Protein AF-A0A3N7FWA7-F1 (afdb_monomer)

Nearest PDB structures (foldseek):
  8pju-assembly1_A  TM=6.392E-01  e=3.078E-03  synthetic construct
  6ck1-assembly1_D  TM=4.026E-01  e=3.588E-02  Paracoccus denitrificans PD1222
  6rte-assembly2_B  TM=3.911E-01  e=7.078E-02  Pseudomonas aeruginosa
  7phv-assembly1_A  TM=5.249E-01  e=8.693E-01  Plasmodium falciparum 3D7
  7kbj-assembly1_G  TM=2.961E-01  e=3.563E+00  Mus musculus

Sequence (192 aa):
MLSTELPHAAADADEYGCIRRSIYLDGMIYKLSFVVNYLIRFDLNAPSDVAIELPHKNAADRHGFIGMSRGSLYYSYHDESGLMISIWLLEDRCKRDPFWKLTHRISVDSLTSKYPDVRNSGFHFHTYAIHPASDIIFLGNPTMVISYDLKSNKSEEVFTLSSGLKISSGQHFVHLYSPCYAVLSNFDNNCG

Structure (mmCIF, N/CA/C/O backbone):
data_AF-A0A3N7FWA7-F1
#
_entry.id   AF-A0A3N7FWA7-F1
#
loop_
_atom_site.group_PDB
_atom_site.id
_atom_site.type_symbol
_atom_site.label_atom_id
_atom_site.label_alt_id
_atom_site.label_comp_id
_atom_site.label_asym_id
_atom_site.label_entity_id
_atom_site.label_seq_id
_atom_site.pdbx_PDB_ins_code
_atom_site.Cartn_x
_atom_site.Cartn_y
_atom_site.Cartn_z
_atom_site.occupancy
_atom_site.B_iso_or_equiv
_atom_site.auth_seq_id
_atom_site.auth_comp_id
_atom_site.auth_asym_id
_atom_site.auth_atom_id
_atom_site.pdbx_PDB_model_num
ATOM 1 N N . MET A 1 1 ? 5.952 54.125 14.322 1.00 38.00 1 MET A N 1
ATOM 2 C CA . MET A 1 1 ? 4.897 53.287 13.719 1.00 38.00 1 MET A CA 1
ATOM 3 C C . MET A 1 1 ? 5.567 52.416 12.675 1.00 38.00 1 MET A C 1
ATOM 5 O O . MET A 1 1 ? 5.894 52.921 11.612 1.00 38.00 1 MET A O 1
ATOM 9 N N . LEU A 1 2 ? 5.900 51.173 13.031 1.00 30.12 2 LEU A N 1
ATOM 10 C CA . LEU A 1 2 ? 6.451 50.204 12.086 1.00 30.12 2 LEU A CA 1
ATOM 11 C C . LEU A 1 2 ? 5.288 49.485 11.400 1.00 30.12 2 LEU A C 1
ATOM 13 O O . LEU A 1 2 ? 4.438 48.914 12.078 1.00 30.12 2 LEU A O 1
ATOM 17 N N . SER A 1 3 ? 5.273 49.546 10.070 1.00 32.66 3 SER A N 1
ATOM 18 C CA . SER A 1 3 ? 4.506 48.649 9.213 1.00 32.66 3 SER A CA 1
ATOM 19 C C . SER A 1 3 ? 5.259 47.322 9.145 1.00 32.66 3 SER A C 1
ATOM 21 O O . SER A 1 3 ? 6.413 47.294 8.721 1.00 32.66 3 SER A O 1
ATOM 23 N N . THR A 1 4 ? 4.637 46.242 9.601 1.00 33.28 4 THR A N 1
ATOM 24 C CA . THR A 1 4 ? 5.084 44.871 9.334 1.00 33.28 4 THR A CA 1
ATOM 25 C C . THR A 1 4 ? 4.051 44.238 8.423 1.00 33.28 4 THR A C 1
ATOM 27 O O . THR A 1 4 ? 3.025 43.742 8.887 1.00 33.28 4 THR A O 1
ATOM 30 N N . GLU A 1 5 ? 4.315 44.303 7.121 1.00 32.22 5 GLU A N 1
ATOM 31 C CA . GLU A 1 5 ? 3.635 43.470 6.139 1.00 32.22 5 GLU A CA 1
ATOM 32 C C . GLU A 1 5 ? 4.035 42.012 6.392 1.00 32.22 5 GLU A C 1
ATOM 34 O O . GLU A 1 5 ? 5.218 41.671 6.470 1.00 32.22 5 GLU A O 1
ATOM 39 N N . LEU A 1 6 ? 3.028 41.162 6.596 1.00 30.84 6 LEU A N 1
ATOM 40 C CA . LEU A 1 6 ? 3.186 39.714 6.657 1.00 30.84 6 LEU A CA 1
ATOM 41 C C . LEU A 1 6 ? 3.692 39.211 5.297 1.00 30.84 6 LEU A C 1
ATOM 43 O O . LEU A 1 6 ? 3.130 39.602 4.272 1.00 30.84 6 LEU A O 1
ATOM 47 N N . PRO A 1 7 ? 4.703 38.328 5.247 1.00 31.78 7 PRO A N 1
ATOM 48 C CA . PRO A 1 7 ? 5.126 37.751 3.985 1.00 31.78 7 PRO A CA 1
ATOM 49 C C . PRO A 1 7 ? 3.999 36.887 3.411 1.00 31.78 7 PRO A C 1
ATOM 51 O O . PRO A 1 7 ? 3.478 35.987 4.071 1.00 31.78 7 PRO A O 1
ATOM 54 N N . HIS A 1 8 ? 3.637 37.187 2.164 1.00 34.62 8 HIS A N 1
ATOM 55 C CA . HIS A 1 8 ? 2.801 36.366 1.298 1.00 34.62 8 HIS A CA 1
ATOM 56 C C . HIS A 1 8 ? 3.340 34.929 1.247 1.00 34.62 8 HIS A C 1
ATOM 58 O O . HIS A 1 8 ? 4.275 34.632 0.511 1.00 34.62 8 HIS A O 1
ATOM 64 N N . ALA A 1 9 ? 2.733 34.032 2.017 1.00 35.41 9 ALA A N 1
ATOM 65 C CA . ALA A 1 9 ? 2.946 32.593 1.932 1.00 35.41 9 ALA A CA 1
ATOM 66 C C . ALA A 1 9 ? 1.579 31.911 1.815 1.00 35.41 9 ALA A C 1
ATOM 68 O O . ALA A 1 9 ? 1.066 31.337 2.769 1.00 35.41 9 ALA A O 1
ATOM 69 N N . ALA A 1 10 ? 0.943 32.057 0.654 1.00 34.81 10 ALA A N 1
ATOM 70 C CA . ALA A 1 10 ? -0.287 31.343 0.317 1.00 34.81 10 ALA A CA 1
ATOM 71 C C . ALA A 1 10 ? -0.484 31.301 -1.204 1.00 34.81 10 ALA A C 1
ATOM 73 O O . ALA A 1 10 ? -1.488 31.771 -1.727 1.00 34.81 10 ALA A O 1
ATOM 74 N N . ALA A 1 11 ? 0.506 30.786 -1.923 1.00 31.06 11 ALA A N 1
ATOM 75 C CA . ALA A 1 11 ? 0.360 30.409 -3.322 1.00 31.06 11 ALA A CA 1
ATOM 76 C C . ALA A 1 11 ? 1.464 29.403 -3.642 1.00 31.06 11 ALA A C 1
ATOM 78 O O . ALA A 1 11 ? 2.490 29.821 -4.139 1.00 31.06 11 ALA A O 1
ATOM 79 N N . ASP A 1 12 ? 1.293 28.147 -3.210 1.00 29.28 12 ASP A N 1
ATOM 80 C CA . ASP A 1 12 ? 2.030 26.962 -3.712 1.00 29.28 12 ASP A CA 1
ATOM 81 C C . ASP A 1 12 ? 1.477 25.645 -3.114 1.00 29.28 12 ASP A C 1
ATOM 83 O O . ASP A 1 12 ? 2.195 24.672 -2.902 1.00 29.28 12 ASP A O 1
ATOM 87 N N . ALA A 1 13 ? 0.179 25.586 -2.793 1.00 35.16 13 ALA A N 1
ATOM 88 C CA . ALA A 1 13 ? -0.408 24.405 -2.147 1.00 35.16 13 ALA A CA 1
ATOM 89 C C . ALA A 1 13 ? -1.273 23.531 -3.071 1.00 35.16 13 ALA A C 1
ATOM 91 O O . ALA A 1 13 ? -1.894 22.599 -2.568 1.00 35.16 13 ALA A O 1
ATOM 92 N N . ASP A 1 14 ? -1.323 23.789 -4.386 1.00 39.00 14 ASP A N 1
ATOM 93 C CA . ASP A 1 14 ? -2.301 23.103 -5.252 1.00 39.00 14 ASP A CA 1
ATOM 94 C C . ASP A 1 14 ? -1.835 22.781 -6.690 1.00 39.00 14 ASP A C 1
ATOM 96 O O . ASP A 1 14 ? -2.650 22.698 -7.603 1.00 39.00 14 ASP A O 1
ATOM 100 N N . GLU A 1 15 ? -0.533 22.550 -6.925 1.00 32.44 15 GLU A N 1
ATOM 101 C CA . GLU A 1 15 ? -0.034 22.149 -8.264 1.00 32.44 15 GLU A CA 1
ATOM 102 C C . GLU A 1 15 ? 0.138 20.625 -8.454 1.00 32.44 15 GLU A C 1
ATOM 104 O O . GLU A 1 15 ? 0.408 20.141 -9.551 1.00 32.44 15 GLU A O 1
ATOM 109 N N . TYR A 1 16 ? -0.106 19.819 -7.418 1.00 41.38 16 TYR A N 1
ATOM 110 C CA . TYR A 1 16 ? -0.069 18.358 -7.523 1.00 41.38 16 TYR A CA 1
ATOM 111 C C . TYR A 1 16 ? -1.378 17.772 -7.012 1.00 41.38 16 TYR A C 1
ATOM 113 O O . TYR A 1 16 ? -1.472 17.327 -5.868 1.00 41.38 16 TYR A O 1
ATOM 121 N N . GLY A 1 17 ? -2.388 17.763 -7.886 1.00 36.84 17 GLY A N 1
ATOM 122 C CA . GLY A 1 17 ? -3.707 17.167 -7.669 1.00 36.84 17 GLY A CA 1
ATOM 123 C C . GLY A 1 17 ? -3.663 15.649 -7.498 1.00 36.84 17 GLY A C 1
ATOM 124 O O . GLY A 1 17 ? -4.275 14.921 -8.264 1.00 36.84 17 GLY A O 1
ATOM 125 N N . CYS A 1 18 ? -2.923 15.145 -6.514 1.00 44.53 18 CYS A N 1
ATOM 126 C CA . CYS A 1 18 ? -2.946 13.750 -6.125 1.00 44.53 18 CYS A CA 1
ATOM 127 C C . CYS A 1 18 ? -4.282 13.518 -5.419 1.00 44.53 18 CYS A C 1
ATOM 129 O O . CYS A 1 18 ? -4.474 13.985 -4.294 1.00 44.53 18 CYS A O 1
ATOM 131 N N . ILE A 1 19 ? -5.218 12.816 -6.064 1.00 47.44 19 ILE A N 1
ATOM 132 C CA . ILE A 1 19 ? -6.399 12.284 -5.378 1.00 47.44 19 ILE A CA 1
ATOM 133 C C . ILE A 1 19 ? -5.868 11.330 -4.304 1.00 47.44 19 ILE A C 1
ATOM 135 O O . ILE A 1 19 ? -5.540 10.169 -4.564 1.00 47.44 19 ILE A O 1
ATOM 139 N N . ARG A 1 20 ? -5.689 11.853 -3.087 1.00 57.94 20 ARG A N 1
ATOM 140 C CA . ARG A 1 20 ? -5.121 11.100 -1.972 1.00 57.94 20 ARG A CA 1
ATOM 141 C C . ARG A 1 20 ? -6.118 10.025 -1.590 1.00 57.94 20 ARG A C 1
ATOM 143 O O . ARG A 1 20 ? -7.228 10.317 -1.151 1.00 57.94 20 ARG A O 1
ATOM 150 N N . ARG A 1 21 ? -5.702 8.781 -1.810 1.00 69.00 21 ARG A N 1
ATOM 151 C CA . ARG A 1 21 ? -6.518 7.584 -1.627 1.00 69.00 21 ARG A CA 1
ATOM 152 C C . ARG A 1 21 ? -7.093 7.559 -0.212 1.00 69.00 21 ARG A C 1
ATOM 154 O O . ARG A 1 21 ? -6.355 7.653 0.766 1.00 69.00 21 ARG A O 1
ATOM 161 N N . SER A 1 22 ? -8.412 7.425 -0.134 1.00 84.44 22 SER A N 1
ATOM 162 C CA . SER A 1 22 ? -9.133 7.041 1.073 1.00 84.44 22 SER A CA 1
ATOM 163 C C . SER A 1 22 ? -9.667 5.630 0.881 1.00 84.44 22 SER A C 1
ATOM 165 O O . SER A 1 22 ? -10.058 5.261 -0.226 1.00 84.44 22 SER A O 1
ATOM 167 N N . ILE A 1 23 ? -9.662 4.838 1.945 1.00 86.44 23 ILE A N 1
ATOM 168 C CA . ILE A 1 23 ? -10.146 3.459 1.924 1.00 86.44 23 ILE A CA 1
ATOM 169 C C . ILE A 1 23 ? -11.346 3.358 2.854 1.00 86.44 23 ILE A C 1
ATOM 171 O O . ILE A 1 23 ? -11.254 3.748 4.014 1.00 86.44 23 ILE A O 1
ATOM 175 N N . TYR A 1 24 ? -12.452 2.820 2.348 1.00 88.06 24 TYR A N 1
ATOM 176 C CA . TYR A 1 24 ? -13.570 2.385 3.177 1.00 88.06 24 TYR A CA 1
ATOM 177 C C . TYR A 1 24 ? -13.370 0.919 3.571 1.00 88.06 24 TYR A C 1
ATOM 179 O O . TYR A 1 24 ? -13.114 0.087 2.700 1.00 88.06 24 TYR A O 1
ATOM 187 N N . LEU A 1 25 ? -13.486 0.606 4.860 1.00 87.25 25 LEU A N 1
ATOM 188 C CA . LEU A 1 25 ? -13.382 -0.754 5.390 1.00 87.25 25 LEU A CA 1
ATOM 189 C C . LEU A 1 25 ? -14.225 -0.876 6.666 1.00 87.25 25 LEU A C 1
ATOM 191 O O . LEU A 1 25 ? -14.017 -0.127 7.614 1.00 87.25 25 LEU A O 1
ATOM 195 N N . ASP A 1 26 ? -15.173 -1.814 6.683 1.00 86.75 26 ASP A N 1
ATOM 196 C CA . ASP A 1 26 ? -15.981 -2.185 7.856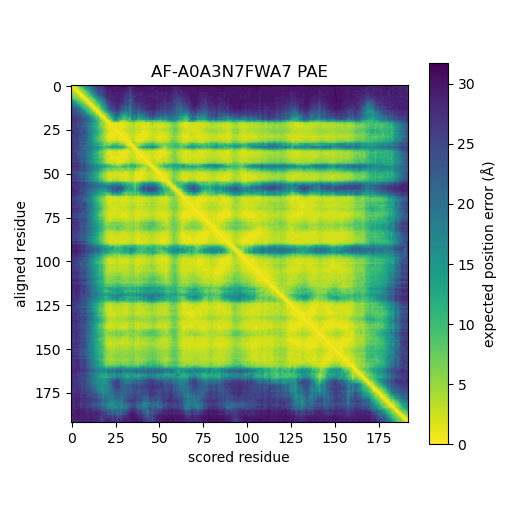 1.00 86.75 26 ASP A CA 1
ATOM 197 C C . ASP A 1 26 ? -16.619 -1.009 8.621 1.00 86.75 26 ASP A C 1
ATOM 199 O O . ASP A 1 26 ? -16.591 -0.952 9.857 1.00 86.75 26 ASP A O 1
ATOM 203 N N . GLY A 1 27 ? -17.204 -0.064 7.874 1.00 87.50 27 GLY A N 1
ATOM 204 C CA . GLY A 1 27 ? -17.858 1.126 8.426 1.00 87.50 27 GLY A CA 1
ATOM 205 C C . GLY A 1 27 ? -16.904 2.267 8.782 1.00 87.50 27 GLY A C 1
ATOM 206 O O . GLY A 1 27 ? -17.333 3.243 9.387 1.00 87.50 27 GLY A O 1
ATOM 207 N N . MET A 1 28 ? -15.628 2.155 8.408 1.00 90.19 28 MET A N 1
ATOM 208 C CA . MET A 1 28 ? -14.591 3.143 8.690 1.00 90.19 28 MET A CA 1
ATOM 209 C C . MET A 1 28 ? -14.040 3.741 7.398 1.00 90.19 28 MET A C 1
ATOM 211 O O . MET A 1 28 ? -13.867 3.029 6.407 1.00 90.19 28 MET A O 1
ATOM 215 N N . ILE A 1 29 ? -13.689 5.027 7.422 1.00 91.50 29 ILE A N 1
ATOM 216 C CA . ILE A 1 29 ? -12.891 5.669 6.370 1.00 91.50 29 ILE A CA 1
ATOM 217 C C . ILE A 1 29 ? -11.476 5.893 6.889 1.00 91.50 29 ILE A C 1
ATOM 219 O O . ILE A 1 29 ? -11.274 6.534 7.915 1.00 91.50 29 ILE A O 1
ATOM 223 N N . TYR A 1 30 ? -10.490 5.416 6.140 1.00 90.25 30 TYR A N 1
ATOM 224 C CA . TYR A 1 30 ? -9.074 5.608 6.414 1.00 90.25 30 TYR A CA 1
ATOM 225 C C . TYR A 1 30 ? -8.473 6.585 5.411 1.00 90.25 30 TYR A C 1
ATOM 227 O O . TYR A 1 30 ? -8.641 6.425 4.198 1.00 90.25 30 TYR A O 1
ATOM 235 N N . LYS A 1 31 ? -7.747 7.588 5.902 1.00 88.44 31 LYS A N 1
ATOM 236 C CA . LYS A 1 31 ? -7.100 8.607 5.073 1.00 88.44 31 LYS A CA 1
ATOM 237 C C . LYS A 1 31 ? -5.732 8.970 5.632 1.00 88.44 31 LYS A C 1
ATOM 239 O O . LYS A 1 31 ? -5.593 9.243 6.820 1.00 88.44 31 LYS A O 1
ATOM 244 N N . LEU A 1 32 ? -4.721 9.003 4.768 1.00 86.19 32 LEU A N 1
ATOM 245 C CA . LEU A 1 32 ? -3.405 9.524 5.138 1.00 86.19 32 LEU A CA 1
ATOM 246 C C . LEU A 1 32 ? -3.490 11.034 5.375 1.00 86.19 32 LEU A C 1
ATOM 248 O O . LEU A 1 32 ? -4.040 11.765 4.545 1.00 86.19 32 LEU A O 1
ATOM 252 N N . SER A 1 33 ? -2.939 11.500 6.494 1.00 80.19 33 SER A N 1
ATOM 253 C CA . SER A 1 33 ? -2.858 12.930 6.779 1.00 80.19 33 SER A CA 1
ATOM 254 C C . SER A 1 33 ? -1.860 13.639 5.854 1.00 80.19 33 SER A C 1
ATOM 256 O O . SER A 1 33 ? -0.904 13.042 5.359 1.00 80.19 33 SER A O 1
ATOM 258 N N . PHE A 1 34 ? -2.120 14.921 5.572 1.00 65.12 34 PHE A N 1
ATOM 259 C CA . PHE A 1 34 ? -1.316 15.732 4.652 1.00 65.12 34 PHE A CA 1
ATOM 260 C C . PHE A 1 34 ? -0.024 16.249 5.283 1.00 65.12 34 PHE A C 1
ATOM 262 O O . PHE A 1 34 ? 1.008 16.270 4.623 1.00 65.12 34 PHE A O 1
ATOM 269 N N . VAL A 1 35 ? -0.107 16.649 6.552 1.00 64.06 35 VAL A N 1
ATOM 270 C CA . VAL A 1 35 ? 0.942 17.400 7.261 1.00 64.06 35 VAL A CA 1
ATOM 271 C C . VAL A 1 35 ? 1.636 16.543 8.318 1.00 64.06 35 VAL A C 1
ATOM 273 O O . VAL A 1 35 ? 2.769 16.815 8.700 1.00 64.06 35 VAL A O 1
ATOM 276 N N . VAL A 1 36 ? 0.960 15.505 8.816 1.00 65.25 36 VAL A N 1
ATOM 277 C CA . VAL A 1 36 ? 1.436 14.713 9.954 1.00 65.25 36 VAL A CA 1
ATOM 278 C C . VAL A 1 36 ? 1.547 13.232 9.584 1.00 65.25 36 VAL A C 1
ATOM 280 O O . VAL A 1 36 ? 0.773 12.735 8.770 1.00 65.25 36 VAL A O 1
ATOM 283 N N . ASN A 1 37 ? 2.500 12.516 10.191 1.00 81.81 37 ASN A N 1
ATOM 284 C CA . ASN A 1 37 ? 2.763 11.086 9.953 1.00 81.81 37 ASN A CA 1
ATOM 285 C C . ASN A 1 37 ? 1.701 10.184 10.611 1.00 81.81 37 ASN A C 1
ATOM 287 O O . ASN A 1 37 ? 2.019 9.329 11.435 1.00 81.81 37 ASN A O 1
ATOM 291 N N . TYR A 1 38 ? 0.432 10.396 10.260 1.00 87.69 38 TYR A N 1
ATOM 292 C CA . TYR A 1 38 ? -0.710 9.662 10.797 1.00 87.69 38 TYR A CA 1
ATOM 293 C C . TYR A 1 38 ? -1.631 9.156 9.692 1.00 87.69 38 TYR A C 1
ATOM 295 O O . TYR A 1 38 ? -1.864 9.814 8.672 1.00 87.69 38 TYR A O 1
ATOM 303 N N . LEU A 1 39 ? -2.218 7.997 9.957 1.00 90.31 39 LEU A N 1
ATOM 304 C CA . LEU A 1 39 ? -3.425 7.523 9.312 1.00 90.31 39 LEU A CA 1
ATOM 305 C C . LEU A 1 39 ? -4.619 7.955 10.164 1.00 90.31 39 LEU A C 1
ATOM 307 O O . LEU A 1 39 ? -4.720 7.573 11.327 1.00 90.31 39 LEU A O 1
ATOM 311 N N . ILE A 1 40 ? -5.522 8.740 9.589 1.00 90.31 40 ILE A N 1
ATOM 312 C CA . ILE A 1 40 ? -6.756 9.148 10.256 1.00 90.31 40 ILE A CA 1
ATOM 313 C C . ILE A 1 40 ? -7.839 8.127 9.924 1.00 90.31 40 ILE A C 1
ATOM 315 O O . ILE A 1 40 ? -8.090 7.849 8.747 1.00 90.31 40 ILE A O 1
ATOM 319 N N . ARG A 1 41 ? -8.457 7.563 10.960 1.00 91.50 41 ARG A N 1
ATOM 320 C CA . ARG A 1 41 ? -9.603 6.657 10.870 1.00 91.50 41 ARG A CA 1
ATOM 321 C C . ARG A 1 41 ? -10.848 7.394 11.349 1.00 91.50 41 ARG A C 1
ATOM 323 O O . ARG A 1 41 ? -10.880 7.816 12.499 1.00 91.50 41 ARG A O 1
ATOM 330 N N . PHE A 1 42 ? -11.859 7.494 10.498 1.00 90.56 42 PHE A N 1
ATOM 331 C CA . PHE A 1 42 ? -13.181 8.020 10.833 1.00 90.56 42 PHE A CA 1
ATOM 332 C C . PHE A 1 42 ? -14.156 6.861 10.989 1.00 90.56 42 PHE A C 1
ATOM 334 O O . PHE A 1 42 ? -14.322 6.086 10.043 1.00 90.56 42 PHE A O 1
ATOM 341 N N . ASP A 1 43 ? -14.792 6.746 12.152 1.00 89.12 43 ASP A N 1
ATOM 342 C CA . ASP A 1 43 ? -15.872 5.789 12.371 1.00 89.12 43 ASP A CA 1
ATOM 343 C C . ASP A 1 43 ? -17.211 6.396 11.944 1.00 89.12 43 ASP A C 1
ATOM 345 O O . ASP A 1 43 ? -17.628 7.444 12.432 1.00 89.12 43 ASP A O 1
ATOM 349 N N . LEU A 1 44 ? -17.856 5.763 10.960 1.00 88.00 44 LEU A N 1
ATOM 350 C CA . LEU A 1 44 ? -19.140 6.225 10.433 1.00 88.00 44 LEU A CA 1
ATOM 351 C C . LEU A 1 44 ? -20.328 5.713 11.256 1.00 88.00 44 LEU A C 1
ATOM 353 O O . LEU A 1 44 ? -21.431 6.228 11.104 1.00 88.00 44 LEU A O 1
ATOM 357 N N . ASN A 1 45 ? -20.124 4.705 12.108 1.00 87.00 45 ASN A N 1
ATOM 358 C CA . ASN A 1 45 ? -21.162 4.144 12.976 1.00 87.00 45 ASN A CA 1
ATOM 359 C C . ASN A 1 45 ? -21.172 4.795 14.363 1.00 87.00 45 ASN A C 1
ATOM 361 O O . ASN A 1 45 ? -22.200 4.801 15.036 1.00 87.00 45 ASN A O 1
ATOM 365 N N . ALA A 1 46 ? -20.033 5.328 14.800 1.00 81.94 46 ALA A N 1
ATOM 366 C CA . ALA A 1 46 ? -19.906 6.119 16.014 1.00 81.94 46 ALA A CA 1
ATOM 367 C C .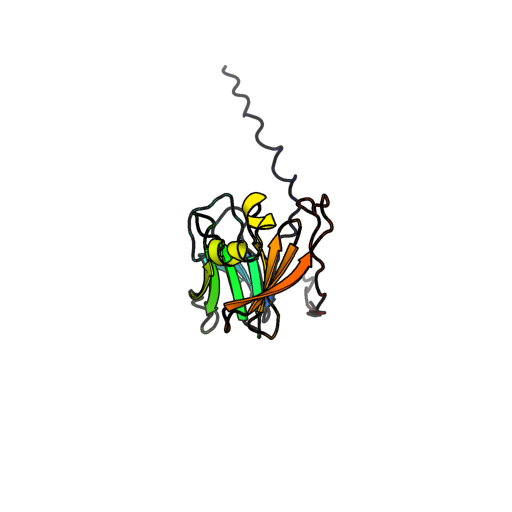 ALA A 1 46 ? -19.055 7.350 15.688 1.00 81.94 46 ALA A C 1
ATOM 369 O O . ALA A 1 46 ? -17.918 7.157 15.276 1.00 81.94 46 ALA A O 1
ATOM 370 N N . PRO A 1 47 ? -19.550 8.589 15.868 1.00 75.06 47 PRO A N 1
ATOM 371 C CA . PRO A 1 47 ? -18.846 9.807 15.464 1.00 75.06 47 PRO A CA 1
ATOM 372 C C . PRO A 1 47 ? -17.588 10.023 16.318 1.00 75.06 47 PRO A C 1
ATOM 374 O O . PRO A 1 47 ? -17.583 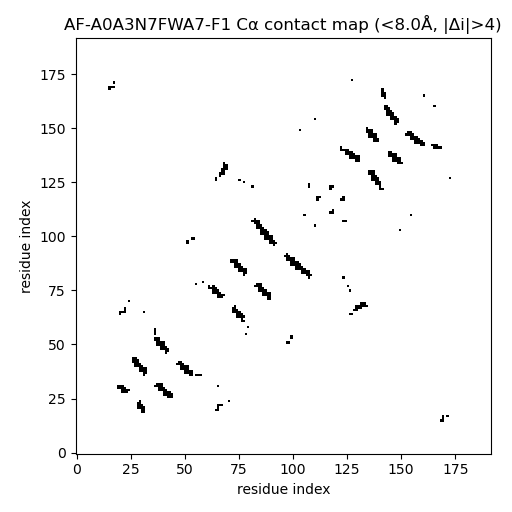10.764 17.297 1.00 75.06 47 PRO A O 1
ATOM 377 N N . SER A 1 48 ? -16.524 9.318 15.954 1.00 81.56 48 SER A N 1
ATOM 378 C CA . SER A 1 48 ? -15.220 9.328 16.594 1.00 81.56 48 SER A CA 1
ATOM 379 C C . SER A 1 48 ? -14.146 9.187 15.528 1.00 81.56 48 SER A C 1
ATOM 381 O O . SER A 1 48 ? -14.299 8.457 14.541 1.00 81.56 48 SER A O 1
ATOM 383 N N . ASP A 1 49 ? -13.052 9.900 15.727 1.00 85.31 49 ASP A N 1
ATOM 384 C CA . ASP A 1 49 ? -11.859 9.807 14.914 1.00 85.31 49 ASP A CA 1
ATOM 385 C C . ASP A 1 49 ? -10.684 9.309 15.754 1.00 85.31 49 ASP A C 1
ATOM 387 O O . ASP A 1 49 ? -10.576 9.558 16.955 1.00 85.31 49 ASP A O 1
ATOM 391 N N . VAL A 1 50 ? -9.804 8.544 15.115 1.00 89.12 50 VAL A N 1
ATOM 392 C CA . VAL A 1 50 ? -8.570 8.063 15.732 1.00 89.12 50 VAL A CA 1
ATOM 393 C C . VAL A 1 50 ? -7.413 8.375 14.802 1.00 89.12 50 VAL A C 1
ATOM 395 O O . VAL A 1 50 ? -7.415 7.987 13.631 1.00 89.12 50 VAL A O 1
ATOM 398 N N . ALA A 1 51 ? -6.406 9.057 15.340 1.00 90.00 51 ALA A N 1
ATOM 399 C CA . ALA A 1 51 ? -5.128 9.252 14.680 1.00 90.00 51 ALA A CA 1
ATOM 400 C C . ALA A 1 51 ? -4.200 8.080 15.026 1.00 90.00 51 ALA A C 1
ATOM 402 O O . ALA A 1 51 ? -3.833 7.880 16.181 1.00 90.00 51 ALA A O 1
ATOM 403 N N . ILE A 1 52 ? -3.820 7.303 14.016 1.00 91.12 52 ILE A N 1
ATOM 404 C CA . ILE A 1 52 ? -2.928 6.150 14.148 1.00 91.12 52 ILE A CA 1
ATOM 405 C C . ILE A 1 52 ? -1.551 6.572 13.643 1.00 91.12 52 ILE A C 1
ATOM 407 O O . ILE A 1 52 ? -1.416 6.933 12.472 1.00 91.12 52 ILE A O 1
ATOM 411 N N . GLU A 1 53 ? -0.533 6.548 14.505 1.00 90.50 53 GLU A N 1
ATOM 412 C CA . GLU A 1 53 ? 0.841 6.871 14.098 1.00 90.50 53 GLU A CA 1
ATOM 413 C C . GLU A 1 53 ? 1.295 5.935 12.974 1.00 90.50 53 GLU A C 1
ATOM 415 O O . GLU A 1 53 ? 1.121 4.719 13.059 1.00 90.50 53 GLU A O 1
ATOM 420 N N . LEU A 1 54 ? 1.879 6.487 11.910 1.00 89.50 54 LEU A N 1
ATOM 421 C CA . LEU A 1 54 ? 2.500 5.683 10.862 1.00 89.50 54 LEU A CA 1
ATOM 422 C C . LEU A 1 54 ? 3.847 5.123 11.350 1.00 89.50 54 LEU A C 1
ATOM 424 O O . LEU A 1 54 ? 4.516 5.754 12.170 1.00 89.50 54 LEU A O 1
ATOM 428 N N . PRO A 1 55 ? 4.302 3.978 10.807 1.00 87.75 55 PRO A N 1
ATOM 429 C CA . PRO A 1 55 ? 5.554 3.338 11.226 1.00 87.75 55 PRO A CA 1
ATOM 430 C C . PRO A 1 55 ? 6.807 4.199 11.043 1.00 87.75 55 PRO A C 1
ATOM 432 O O . PRO A 1 55 ? 7.845 3.899 11.625 1.00 87.75 55 PRO A O 1
ATOM 435 N N . HIS A 1 56 ? 6.726 5.234 10.204 1.00 76.69 56 HIS A N 1
ATOM 436 C CA . HIS A 1 56 ? 7.850 6.085 9.841 1.00 76.69 56 HIS A CA 1
ATOM 437 C C . HIS A 1 56 ? 7.548 7.529 10.212 1.00 76.69 56 HIS A C 1
ATOM 439 O O . HIS A 1 56 ? 6.531 8.093 9.807 1.00 76.69 56 HIS A O 1
ATOM 445 N N . LYS A 1 57 ? 8.463 8.120 10.975 1.00 63.34 57 LYS A N 1
ATOM 446 C CA . LYS A 1 57 ? 8.479 9.535 11.328 1.00 63.34 57 LYS A CA 1
ATOM 447 C C . LYS A 1 57 ? 9.647 10.114 10.532 1.00 63.34 57 LYS A C 1
ATOM 449 O O . LYS A 1 57 ? 10.747 9.633 10.760 1.00 63.34 57 LYS A O 1
ATOM 454 N N . ASN A 1 58 ? 9.407 11.049 9.599 1.00 53.69 58 ASN A N 1
ATOM 455 C CA . ASN A 1 58 ? 10.342 12.134 9.195 1.00 53.69 58 ASN A CA 1
ATOM 456 C C . ASN A 1 58 ? 10.560 12.449 7.701 1.00 53.69 58 ASN A C 1
ATOM 458 O O . ASN A 1 58 ? 11.192 13.471 7.452 1.00 53.69 58 ASN A O 1
ATOM 462 N N . ALA A 1 59 ? 10.038 11.738 6.693 1.00 53.62 59 ALA A N 1
ATOM 463 C CA . ALA A 1 59 ? 10.214 12.237 5.313 1.00 53.62 59 ALA A CA 1
ATOM 464 C C . ALA A 1 59 ? 9.025 13.104 4.878 1.00 53.62 59 ALA A C 1
ATOM 466 O O . ALA A 1 59 ? 7.995 12.592 4.440 1.00 53.62 59 ALA A O 1
ATOM 467 N N . ALA A 1 60 ? 9.193 14.424 4.999 1.00 49.97 60 ALA A N 1
ATOM 468 C CA . ALA A 1 60 ? 8.231 15.437 4.559 1.00 49.97 60 ALA A CA 1
ATOM 469 C C . ALA A 1 60 ? 7.867 15.324 3.062 1.00 49.97 60 ALA A C 1
ATOM 471 O O . ALA A 1 60 ? 6.776 15.726 2.666 1.00 49.97 60 ALA A O 1
ATOM 472 N N . ASP A 1 61 ? 8.730 14.692 2.257 1.00 52.62 61 ASP A N 1
ATOM 473 C CA . ASP A 1 61 ? 8.655 14.768 0.792 1.00 52.62 61 ASP A CA 1
ATOM 474 C C . ASP A 1 61 ? 8.155 13.486 0.113 1.00 52.62 61 ASP A C 1
ATOM 476 O O . ASP A 1 61 ? 8.034 13.430 -1.112 1.00 52.62 61 ASP A O 1
ATOM 480 N N . ARG A 1 62 ? 7.870 12.421 0.874 1.00 62.34 62 ARG A N 1
ATOM 481 C CA . ARG A 1 62 ? 7.372 11.159 0.306 1.00 62.34 62 ARG A CA 1
ATOM 482 C C . ARG A 1 62 ? 6.067 10.777 0.967 1.00 62.34 62 ARG A C 1
ATOM 484 O O . ARG A 1 62 ? 6.022 10.474 2.152 1.00 62.34 62 ARG A O 1
ATOM 491 N N . HIS A 1 63 ? 4.993 10.759 0.190 1.00 70.56 63 HIS A N 1
ATOM 492 C CA . HIS A 1 63 ? 3.717 10.238 0.660 1.00 70.56 63 HIS A CA 1
ATOM 493 C C . HIS A 1 63 ? 3.701 8.721 0.487 1.00 70.56 63 HIS A C 1
ATOM 495 O O . HIS A 1 63 ? 3.982 8.201 -0.593 1.00 70.56 63 HIS A O 1
ATOM 501 N N . GLY A 1 64 ? 3.387 8.003 1.565 1.00 82.31 64 GLY A N 1
ATOM 502 C CA . GLY A 1 64 ? 3.118 6.576 1.477 1.00 82.31 64 GLY A CA 1
ATOM 503 C C . GLY A 1 64 ? 1.823 6.287 0.724 1.00 82.31 64 GLY A C 1
ATOM 504 O O . GLY A 1 64 ? 1.056 7.179 0.360 1.00 82.31 64 GLY A O 1
ATOM 505 N N . PHE A 1 65 ? 1.568 5.008 0.503 1.00 87.56 65 PHE A N 1
ATOM 506 C CA . PHE A 1 65 ? 0.374 4.519 -0.167 1.00 87.56 65 PHE A CA 1
ATOM 507 C C . PHE A 1 65 ? -0.417 3.629 0.788 1.00 87.56 65 PHE A C 1
ATOM 509 O O . PHE A 1 65 ? 0.168 2.823 1.510 1.00 87.56 65 PHE A O 1
ATOM 516 N N . ILE A 1 66 ? -1.745 3.770 0.776 1.00 89.38 66 ILE A N 1
ATOM 517 C CA . ILE A 1 66 ? -2.657 2.847 1.454 1.00 89.38 66 ILE A CA 1
ATOM 518 C C . ILE A 1 66 ? -3.480 2.060 0.441 1.00 89.38 66 ILE A C 1
ATOM 520 O O . ILE A 1 66 ? -3.928 2.596 -0.574 1.00 89.38 66 ILE A O 1
ATOM 524 N N . GLY A 1 67 ? -3.704 0.788 0.750 1.00 89.12 67 GLY A N 1
ATOM 525 C CA . GLY A 1 67 ? -4.535 -0.110 -0.041 1.00 89.12 67 GLY A CA 1
ATOM 526 C C . GLY A 1 67 ? -5.098 -1.239 0.809 1.00 89.12 67 GLY A C 1
ATOM 527 O O . GLY A 1 67 ? -4.768 -1.371 1.986 1.00 89.12 67 GLY A O 1
ATOM 528 N N . MET A 1 68 ? -5.960 -2.054 0.210 1.00 89.38 68 MET A N 1
ATOM 529 C CA . MET A 1 68 ? -6.624 -3.157 0.895 1.00 89.38 68 MET A CA 1
ATOM 530 C C . MET A 1 68 ? -6.348 -4.475 0.177 1.00 89.38 68 MET A C 1
ATOM 532 O O . MET A 1 68 ? -6.381 -4.533 -1.051 1.00 89.38 68 MET A O 1
ATOM 536 N N . SER A 1 69 ? -6.127 -5.535 0.949 1.00 90.06 69 SER A N 1
ATOM 537 C CA . SER A 1 69 ? -6.132 -6.909 0.450 1.00 90.06 69 SER A CA 1
ATOM 538 C C . SER A 1 69 ? -6.809 -7.817 1.464 1.00 90.06 69 SER A C 1
ATOM 540 O O . SER A 1 69 ? -6.531 -7.715 2.656 1.00 90.06 69 SER A O 1
ATOM 542 N N . ARG A 1 70 ? -7.712 -8.688 1.004 1.00 90.69 70 ARG A N 1
ATOM 543 C CA . ARG A 1 70 ? -8.432 -9.680 1.822 1.00 90.69 70 ARG A CA 1
ATOM 544 C C . ARG A 1 70 ? -9.046 -9.080 3.099 1.00 90.69 70 ARG A C 1
ATOM 546 O O . ARG A 1 70 ? -8.902 -9.637 4.183 1.00 90.69 70 ARG A O 1
ATOM 553 N N . GLY A 1 71 ? -9.683 -7.914 2.971 1.00 88.75 71 GLY A N 1
ATOM 554 C CA . GLY A 1 71 ? -10.319 -7.204 4.092 1.00 88.75 71 GLY A CA 1
ATOM 555 C C . GLY A 1 71 ? -9.347 -6.577 5.096 1.00 88.75 71 GLY A C 1
ATOM 556 O O . GLY A 1 71 ? -9.766 -6.121 6.149 1.00 88.75 71 GLY A O 1
ATOM 557 N N . SER A 1 72 ? -8.049 -6.549 4.796 1.00 91.69 72 SER A N 1
ATOM 558 C CA . SER A 1 72 ? -7.025 -5.960 5.656 1.00 91.69 72 SER A CA 1
ATOM 559 C C . SER A 1 72 ? -6.430 -4.706 5.026 1.00 91.69 72 SER A C 1
ATOM 561 O O . SER A 1 72 ? -6.227 -4.650 3.809 1.00 91.69 72 SER A O 1
ATOM 563 N N . LEU A 1 73 ? -6.138 -3.703 5.856 1.00 93.25 73 LEU A N 1
ATOM 564 C CA . LEU A 1 73 ? -5.533 -2.448 5.421 1.00 93.25 73 LEU A CA 1
ATOM 565 C C . LEU A 1 73 ? -4.005 -2.548 5.433 1.00 93.25 73 LEU A C 1
ATOM 567 O O . LEU A 1 73 ? -3.397 -2.960 6.421 1.00 93.25 73 LEU A O 1
ATOM 571 N N . TYR A 1 74 ? -3.391 -2.109 4.341 1.00 93.50 74 TYR A N 1
ATOM 572 C CA . TYR A 1 74 ? -1.950 -2.088 4.158 1.00 93.50 74 TYR A CA 1
ATOM 573 C C . TYR A 1 74 ? -1.446 -0.673 3.907 1.00 93.50 74 TYR A C 1
ATOM 575 O O . TYR A 1 74 ? -2.104 0.133 3.247 1.00 93.50 74 TYR A O 1
ATOM 583 N N . TYR A 1 75 ? -0.237 -0.416 4.390 1.00 92.62 75 TYR A N 1
ATOM 584 C CA . TYR A 1 75 ? 0.523 0.799 4.156 1.00 92.62 75 TYR A CA 1
ATOM 585 C C . TYR A 1 75 ? 1.870 0.450 3.527 1.00 92.62 75 TYR A C 1
ATOM 587 O O . TYR A 1 75 ? 2.607 -0.383 4.052 1.00 92.62 75 TYR A O 1
ATOM 595 N N . SER A 1 76 ? 2.210 1.088 2.413 1.00 90.50 76 SER A N 1
ATOM 596 C CA . SER A 1 76 ? 3.514 0.946 1.768 1.00 90.50 76 SER A CA 1
ATOM 597 C C . SER A 1 76 ? 4.250 2.275 1.739 1.00 90.50 76 SER A C 1
ATOM 599 O O . SER A 1 76 ? 3.663 3.307 1.411 1.00 90.50 76 SER A O 1
ATOM 601 N N . TYR A 1 77 ? 5.546 2.242 2.020 1.00 88.25 77 TYR A N 1
ATOM 602 C CA . TYR A 1 77 ? 6.362 3.442 2.119 1.00 88.25 77 TYR A CA 1
ATOM 603 C C . TYR A 1 77 ? 7.802 3.179 1.698 1.00 88.25 77 TYR A C 1
ATOM 605 O O . TYR A 1 77 ? 8.344 2.112 1.992 1.00 88.25 77 TYR A O 1
ATOM 613 N N . HIS A 1 78 ? 8.416 4.162 1.044 1.00 85.50 78 HIS A N 1
ATOM 614 C CA . HIS A 1 78 ? 9.853 4.166 0.785 1.00 85.50 78 HIS A CA 1
ATOM 615 C C . HIS A 1 78 ? 10.587 4.660 2.017 1.00 85.50 78 HIS A C 1
ATOM 617 O O . HIS A 1 78 ? 10.242 5.726 2.504 1.00 85.50 78 HIS A O 1
ATOM 623 N N . ASP A 1 79 ? 11.611 3.950 2.480 1.00 83.31 79 ASP A N 1
ATOM 624 C CA . ASP A 1 79 ? 12.473 4.499 3.528 1.00 83.31 79 ASP A CA 1
ATOM 625 C C . ASP A 1 79 ? 13.159 5.811 3.099 1.00 83.31 79 ASP A C 1
ATOM 627 O O . ASP A 1 79 ? 13.090 6.226 1.939 1.00 83.31 79 ASP A O 1
ATOM 631 N N . GLU A 1 80 ? 13.824 6.475 4.047 1.00 79.44 80 GLU A N 1
ATOM 632 C CA . GLU A 1 80 ? 14.487 7.768 3.817 1.00 7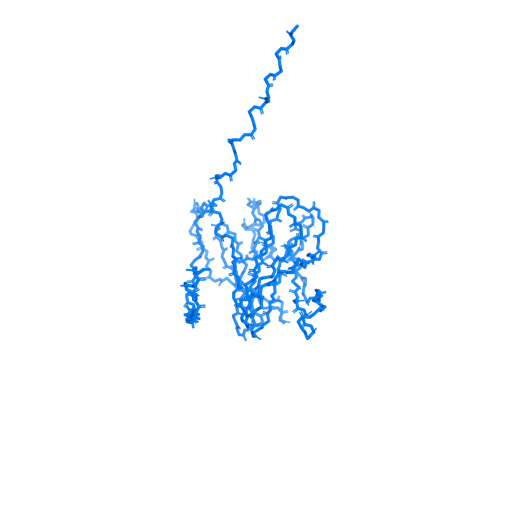9.44 80 GLU A CA 1
ATOM 633 C C . GLU A 1 80 ? 15.500 7.714 2.664 1.00 79.44 80 GLU A C 1
ATOM 635 O O . GLU A 1 80 ? 15.623 8.667 1.897 1.00 79.44 80 GLU A O 1
ATOM 640 N N . SER A 1 81 ? 16.180 6.574 2.492 1.00 81.25 81 SER A N 1
ATOM 641 C CA . SER A 1 81 ? 17.121 6.357 1.388 1.00 81.25 81 SER A CA 1
ATOM 642 C C . SER A 1 81 ? 16.427 6.203 0.032 1.00 81.25 81 SER A C 1
ATOM 644 O O . SER A 1 81 ? 17.030 6.402 -1.020 1.00 81.25 81 SER A O 1
ATOM 646 N N . GLY A 1 82 ? 15.152 5.819 0.038 1.00 80.00 82 GLY A N 1
ATOM 647 C CA . GLY A 1 82 ? 14.392 5.463 -1.146 1.00 80.00 82 GLY A CA 1
ATOM 648 C C . GLY A 1 82 ? 14.685 4.083 -1.714 1.00 80.00 82 GLY A C 1
ATOM 649 O O . GLY A 1 82 ? 14.011 3.690 -2.667 1.00 80.00 82 GLY A O 1
ATOM 650 N N . LEU A 1 83 ? 15.638 3.350 -1.136 1.00 85.38 83 LEU A N 1
ATOM 651 C CA . LEU A 1 83 ? 16.136 2.077 -1.651 1.00 85.38 83 LEU A CA 1
ATOM 652 C C . LEU A 1 83 ? 15.306 0.880 -1.189 1.00 85.38 83 LEU A C 1
ATOM 654 O O . LEU A 1 83 ? 15.423 -0.204 -1.765 1.00 85.38 83 LEU A O 1
ATOM 658 N N . MET A 1 84 ? 14.455 1.052 -0.175 1.00 90.38 84 MET A N 1
ATOM 659 C CA . MET A 1 84 ? 13.569 -0.005 0.308 1.00 90.38 84 MET A CA 1
ATOM 660 C C . MET A 1 84 ? 12.119 0.451 0.345 1.00 90.38 84 MET A C 1
ATOM 662 O O . MET A 1 84 ? 11.789 1.459 0.965 1.00 90.38 84 MET A O 1
ATOM 666 N N . ILE A 1 85 ? 11.236 -0.363 -0.226 1.00 91.31 85 ILE A N 1
ATOM 667 C 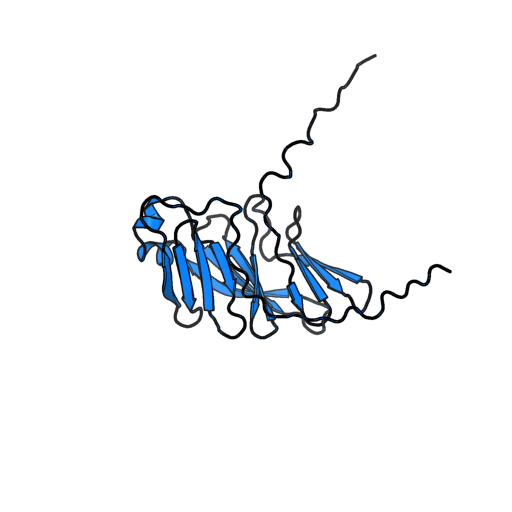CA . ILE A 1 85 ? 9.790 -0.256 -0.034 1.00 91.31 85 ILE A CA 1
ATOM 668 C C . ILE A 1 85 ? 9.410 -1.193 1.109 1.00 91.31 85 ILE A C 1
ATOM 670 O O . ILE A 1 85 ? 9.587 -2.406 1.013 1.00 91.31 85 ILE A O 1
ATOM 674 N N . SER A 1 86 ? 8.896 -0.641 2.203 1.00 93.12 86 SER A N 1
ATOM 675 C CA . SER A 1 86 ? 8.378 -1.406 3.340 1.00 93.12 86 SER A CA 1
ATOM 676 C C . SER A 1 86 ? 6.861 -1.493 3.267 1.00 93.12 86 SER A C 1
ATOM 678 O O . SER A 1 86 ? 6.206 -0.482 3.023 1.00 93.12 86 SER A O 1
ATOM 680 N N . ILE A 1 87 ? 6.308 -2.677 3.526 1.00 94.31 87 ILE A N 1
ATOM 681 C CA . ILE A 1 87 ? 4.865 -2.934 3.498 1.00 94.31 87 ILE A CA 1
ATOM 682 C C . ILE A 1 87 ? 4.409 -3.381 4.877 1.00 94.31 87 ILE A C 1
ATOM 684 O O . ILE A 1 87 ? 4.866 -4.397 5.408 1.00 94.31 87 ILE A O 1
ATOM 688 N N . TRP A 1 88 ? 3.470 -2.634 5.435 1.00 95.50 88 TRP A N 1
ATOM 689 C CA . TRP A 1 88 ? 2.932 -2.815 6.770 1.00 95.50 88 TRP A CA 1
ATOM 690 C C . TRP A 1 88 ? 1.461 -3.193 6.694 1.00 95.50 88 TRP A C 1
ATOM 692 O O . TRP A 1 88 ? 0.713 -2.634 5.899 1.00 95.50 88 TRP A O 1
ATOM 702 N N . LEU A 1 89 ? 1.063 -4.136 7.535 1.00 95.50 89 LEU A N 1
ATOM 703 C CA . LEU A 1 89 ? -0.321 -4.500 7.796 1.00 95.50 89 LEU A CA 1
ATOM 704 C C . LEU A 1 89 ? -0.788 -3.752 9.044 1.00 95.50 89 LEU A C 1
ATOM 706 O O . LEU A 1 89 ? -0.079 -3.762 10.053 1.00 95.50 89 LEU A O 1
ATOM 710 N N . LEU A 1 90 ? -1.966 -3.133 8.987 1.00 94.81 90 LEU A N 1
ATOM 711 C CA . LEU A 1 90 ? -2.628 -2.618 10.180 1.00 94.81 90 LEU A CA 1
ATOM 712 C C . LEU A 1 90 ? -3.339 -3.773 10.894 1.00 94.81 90 LEU A C 1
ATOM 714 O O . LEU A 1 90 ? -4.342 -4.282 10.396 1.00 94.81 90 LEU A O 1
ATOM 718 N N . GLU A 1 91 ? -2.830 -4.191 12.052 1.00 92.31 91 GLU A N 1
ATOM 719 C CA . GLU A 1 91 ? -3.563 -5.080 12.953 1.00 92.31 91 GLU A CA 1
ATOM 720 C C . GLU A 1 91 ? -4.380 -4.216 13.920 1.00 92.31 91 GLU A C 1
ATOM 722 O O . GLU A 1 91 ? -3.830 -3.496 14.749 1.00 92.31 91 GLU A O 1
ATOM 727 N N . ASP A 1 92 ? -5.706 -4.283 13.811 1.00 81.75 92 ASP A N 1
ATOM 728 C CA . ASP A 1 92 ? -6.628 -3.501 14.639 1.00 81.75 92 ASP A CA 1
ATOM 729 C C . ASP A 1 92 ? -7.434 -4.427 15.556 1.00 81.75 92 ASP A C 1
ATOM 731 O O . ASP A 1 92 ? -8.590 -4.785 15.300 1.00 81.75 92 ASP A O 1
ATOM 735 N N . ARG A 1 93 ? -6.782 -4.896 16.627 1.00 71.25 93 ARG A N 1
ATOM 736 C CA . ARG A 1 93 ? -7.396 -5.836 17.573 1.00 71.25 93 ARG A CA 1
ATOM 737 C C . ARG A 1 93 ? -8.544 -5.142 18.301 1.00 71.25 93 ARG A C 1
ATOM 739 O O . ARG A 1 93 ? -8.347 -4.189 19.052 1.00 71.25 93 ARG A O 1
ATOM 746 N N . CYS A 1 94 ? -9.761 -5.642 18.092 1.00 66.12 94 CYS A N 1
ATOM 747 C CA . CYS A 1 94 ? -10.978 -5.121 18.719 1.00 66.12 94 CYS A CA 1
ATOM 748 C C . CYS A 1 94 ? -11.206 -3.611 18.501 1.00 66.12 94 CYS A C 1
ATOM 750 O O . CYS A 1 94 ? -11.815 -2.975 19.362 1.00 66.12 94 CYS A O 1
ATOM 752 N N . LYS A 1 95 ? -10.722 -3.043 17.384 1.00 69.19 95 LYS A N 1
ATOM 753 C CA . LYS A 1 95 ? -10.925 -1.639 16.971 1.00 69.19 95 LYS A CA 1
ATOM 754 C C . LYS A 1 95 ? -10.366 -0.565 17.927 1.00 69.19 95 LYS A C 1
ATOM 756 O O . LYS A 1 95 ? -10.676 0.618 17.761 1.00 69.19 95 LYS A O 1
ATOM 761 N N . ARG A 1 96 ? -9.568 -0.943 18.936 1.00 71.62 96 ARG A N 1
ATOM 762 C CA . ARG A 1 96 ? -9.180 -0.057 20.056 1.00 71.62 96 ARG A CA 1
ATOM 763 C C . ARG A 1 96 ? -7.688 0.218 20.183 1.00 71.62 96 ARG A C 1
ATOM 765 O O . ARG A 1 96 ? -7.341 1.275 20.692 1.00 71.62 96 ARG A O 1
ATOM 772 N N . ASP A 1 97 ? -6.840 -0.697 19.730 1.00 82.00 97 ASP A N 1
ATOM 773 C CA . ASP A 1 97 ? -5.385 -0.555 19.827 1.00 82.00 97 ASP A CA 1
ATOM 774 C C . ASP A 1 97 ? -4.737 -0.957 18.494 1.00 82.00 97 ASP A C 1
ATOM 776 O O . ASP A 1 97 ? -4.263 -2.089 18.334 1.00 82.00 97 ASP A O 1
ATOM 780 N N . PRO A 1 98 ? -4.847 -0.087 17.474 1.00 88.25 98 PRO A N 1
ATOM 781 C CA . PRO A 1 98 ? -4.304 -0.364 16.159 1.00 88.25 98 PRO A CA 1
ATOM 782 C C . PRO A 1 98 ? -2.780 -0.268 16.180 1.00 88.25 98 PRO A C 1
ATOM 784 O O . PRO A 1 98 ? -2.215 0.742 16.595 1.00 88.25 98 PRO A O 1
ATOM 787 N N . PHE A 1 99 ? -2.108 -1.284 15.645 1.00 91.06 99 PHE A N 1
ATOM 788 C CA . PHE A 1 99 ? -0.659 -1.265 15.485 1.00 91.06 99 PHE A CA 1
ATOM 789 C C . PHE A 1 99 ? -0.232 -1.775 14.115 1.00 91.06 99 PHE A C 1
ATOM 791 O O . PHE A 1 99 ? -0.897 -2.584 13.465 1.00 91.06 99 PHE A O 1
ATOM 798 N N . TRP A 1 100 ? 0.927 -1.300 13.675 1.00 94.44 100 TRP A N 1
ATOM 799 C CA . TRP A 1 100 ? 1.495 -1.689 12.398 1.00 94.44 100 TRP A CA 1
ATOM 800 C C . TRP A 1 100 ? 2.435 -2.873 12.548 1.00 94.44 100 TRP A C 1
ATOM 802 O O . TRP A 1 100 ? 3.371 -2.861 13.346 1.00 94.44 100 TRP A O 1
ATOM 812 N N . LYS A 1 101 ? 2.239 -3.873 11.697 1.00 95.12 101 LYS A N 1
ATOM 813 C CA . LYS A 1 101 ? 3.119 -5.029 11.575 1.00 95.12 101 LYS A CA 1
ATOM 814 C C . LYS A 1 101 ? 3.827 -5.000 10.235 1.00 95.12 101 LYS A C 1
ATOM 816 O O . LYS A 1 101 ? 3.180 -5.047 9.190 1.00 95.12 101 LYS A O 1
ATOM 821 N N . LEU A 1 102 ? 5.155 -4.946 10.249 1.00 95.38 102 LEU A N 1
ATOM 822 C CA . LEU A 1 102 ? 5.941 -5.053 9.024 1.00 95.38 102 LEU A CA 1
ATOM 823 C C . LEU A 1 102 ? 5.764 -6.460 8.450 1.00 95.38 102 LEU A C 1
ATOM 825 O O . LEU A 1 102 ? 5.999 -7.449 9.141 1.00 95.38 102 LEU A O 1
ATOM 829 N N . THR A 1 103 ? 5.348 -6.542 7.191 1.00 95.00 103 THR A N 1
ATOM 830 C CA . THR A 1 103 ? 5.107 -7.822 6.511 1.00 95.00 103 THR A CA 1
ATOM 831 C C . THR A 1 103 ? 6.167 -8.116 5.461 1.00 95.00 103 THR A C 1
ATOM 833 O O . THR A 1 103 ? 6.627 -9.248 5.371 1.00 95.00 103 THR A O 1
ATOM 836 N N . HIS A 1 104 ? 6.588 -7.106 4.693 1.00 94.81 104 HIS A N 1
ATOM 837 C CA . HIS A 1 104 ? 7.524 -7.287 3.584 1.00 94.81 104 HIS A CA 1
ATOM 838 C C . HIS A 1 104 ? 8.449 -6.078 3.434 1.00 94.81 104 HIS A C 1
ATOM 840 O O . HIS A 1 104 ? 8.083 -4.946 3.767 1.00 94.81 104 HIS A O 1
ATOM 846 N N . ARG A 1 105 ? 9.641 -6.323 2.882 1.00 93.69 105 ARG A N 1
ATOM 847 C CA . ARG A 1 105 ? 10.568 -5.295 2.397 1.00 93.69 105 ARG A CA 1
ATOM 848 C C . ARG A 1 105 ? 11.010 -5.657 0.987 1.00 93.69 105 ARG A C 1
ATOM 850 O O . ARG A 1 105 ? 11.388 -6.798 0.742 1.00 93.69 105 ARG A O 1
ATOM 857 N N . ILE A 1 106 ? 10.982 -4.686 0.086 1.00 93.00 106 ILE A N 1
ATOM 858 C CA . ILE A 1 106 ? 11.379 -4.849 -1.311 1.00 93.00 106 ILE A CA 1
ATOM 859 C C . ILE A 1 106 ? 12.546 -3.909 -1.578 1.00 93.00 106 ILE A C 1
ATOM 861 O O . ILE A 1 106 ? 12.426 -2.701 -1.382 1.00 93.00 106 ILE A O 1
ATOM 865 N N . SER A 1 107 ? 13.665 -4.466 -2.034 1.00 90.94 107 SER A N 1
ATOM 866 C CA . SER A 1 107 ? 14.820 -3.682 -2.471 1.00 90.94 107 SER A CA 1
ATOM 867 C C . SER A 1 107 ? 14.558 -3.100 -3.857 1.00 90.94 107 SER A C 1
ATOM 869 O O . SER A 1 107 ? 14.361 -3.839 -4.823 1.00 90.94 107 SER A O 1
ATOM 871 N N . VAL A 1 108 ? 14.588 -1.772 -3.954 1.00 87.56 108 VAL A N 1
ATOM 872 C CA . VAL A 1 108 ? 14.463 -1.039 -5.218 1.00 87.56 108 VAL A CA 1
ATOM 873 C C . VAL A 1 108 ? 15.659 -1.328 -6.127 1.00 87.56 108 VAL A C 1
ATOM 875 O O . VAL A 1 108 ? 15.480 -1.454 -7.335 1.00 87.56 108 VAL A O 1
ATOM 878 N N . ASP A 1 109 ? 16.855 -1.534 -5.576 1.00 85.88 109 ASP A N 1
ATOM 879 C CA . ASP A 1 109 ? 18.038 -1.919 -6.358 1.00 85.88 109 ASP A CA 1
ATOM 880 C C . ASP A 1 109 ? 17.876 -3.304 -6.993 1.00 85.88 109 ASP A C 1
ATOM 882 O O . ASP A 1 109 ? 18.096 -3.478 -8.191 1.00 85.88 109 ASP A O 1
ATOM 886 N N . SER A 1 110 ? 17.416 -4.290 -6.215 1.00 86.88 110 SER A N 1
ATOM 887 C CA . SER A 1 110 ? 17.114 -5.630 -6.736 1.00 86.88 110 SER A CA 1
ATOM 888 C C . SER A 1 110 ? 16.046 -5.569 -7.829 1.00 86.88 110 SER A C 1
ATOM 890 O O . SER A 1 110 ? 16.181 -6.198 -8.880 1.00 86.88 110 SER A O 1
ATOM 892 N N . LEU A 1 111 ? 15.017 -4.746 -7.622 1.00 86.44 111 LEU A N 1
ATOM 893 C CA . LEU A 1 111 ? 13.941 -4.548 -8.584 1.00 86.44 111 LEU A CA 1
ATOM 894 C C . LEU A 1 111 ? 14.446 -3.915 -9.889 1.00 86.44 111 LEU A C 1
ATOM 896 O O . LEU A 1 111 ? 14.203 -4.448 -10.966 1.00 86.44 111 LEU A O 1
ATOM 900 N N . THR A 1 112 ? 15.184 -2.809 -9.796 1.00 83.50 112 THR A N 1
ATOM 901 C CA . THR A 1 112 ? 15.693 -2.051 -10.951 1.00 83.50 112 THR A CA 1
ATOM 902 C C . THR A 1 112 ? 16.831 -2.755 -11.681 1.00 83.50 112 THR A C 1
ATOM 904 O O . THR A 1 112 ? 17.015 -2.521 -12.871 1.00 83.50 112 THR A O 1
ATOM 907 N N . SER A 1 113 ? 17.552 -3.677 -11.036 1.00 84.38 113 SER A N 1
ATOM 908 C CA . SER A 1 113 ? 18.570 -4.500 -11.706 1.00 84.38 113 SER A CA 1
ATOM 909 C C . SER A 1 113 ? 18.007 -5.344 -12.857 1.00 84.38 113 SER A C 1
ATOM 911 O O . SER A 1 113 ? 18.721 -5.623 -13.818 1.00 84.38 113 SER A O 1
ATOM 913 N N . LYS A 1 114 ? 16.716 -5.697 -12.790 1.00 83.38 114 LYS A N 1
ATOM 914 C CA . LYS A 1 114 ? 15.992 -6.424 -13.843 1.00 83.38 114 LYS A CA 1
ATOM 915 C C . LYS A 1 114 ? 15.506 -5.516 -14.977 1.00 83.38 114 LYS A C 1
ATOM 917 O O . LYS A 1 114 ? 15.128 -6.024 -16.026 1.00 83.38 114 LYS A O 1
ATOM 922 N N . TYR A 1 115 ? 15.533 -4.198 -14.772 1.00 82.62 115 TYR A N 1
ATOM 923 C CA . TYR A 1 115 ? 15.015 -3.186 -15.693 1.00 82.62 115 TYR A CA 1
ATOM 924 C C . TYR A 1 115 ? 16.061 -2.070 -15.893 1.00 82.62 115 TYR A C 1
ATOM 926 O O . TYR A 1 115 ? 15.950 -0.997 -15.287 1.00 82.62 115 TYR A O 1
ATOM 934 N N . PRO A 1 116 ? 17.100 -2.303 -16.723 1.00 74.56 116 PRO A N 1
ATOM 935 C CA . PRO A 1 116 ? 18.246 -1.397 -16.865 1.00 74.56 116 PRO A CA 1
ATOM 936 C C . PRO A 1 116 ? 17.865 0.043 -17.233 1.00 74.56 116 PRO A C 1
ATOM 938 O O . PRO A 1 116 ? 18.470 0.990 -16.730 1.00 74.56 116 PRO A O 1
ATOM 941 N N . ASP A 1 117 ? 16.825 0.213 -18.049 1.00 73.88 117 ASP A N 1
ATOM 942 C CA . ASP A 1 117 ? 16.339 1.527 -18.480 1.00 73.88 117 ASP A CA 1
ATOM 943 C C . ASP A 1 117 ? 15.788 2.354 -17.311 1.00 73.88 117 ASP A C 1
ATOM 945 O O . ASP A 1 117 ? 15.995 3.566 -17.242 1.00 73.88 117 ASP A O 1
ATOM 949 N N . VAL A 1 118 ? 15.157 1.696 -16.332 1.00 73.75 118 VAL A N 1
ATOM 950 C CA . VAL A 1 118 ? 14.632 2.351 -15.126 1.00 73.75 118 VAL A CA 1
ATOM 951 C C . VAL A 1 118 ? 15.776 2.831 -14.242 1.00 73.75 118 VAL A C 1
ATOM 953 O O . VAL A 1 118 ? 15.749 3.970 -13.776 1.00 73.75 118 VAL A O 1
ATOM 956 N N . ARG A 1 119 ? 16.814 2.004 -14.065 1.00 69.44 119 ARG A N 1
ATOM 957 C CA . ARG A 1 119 ? 17.986 2.333 -13.239 1.00 69.44 119 ARG A CA 1
ATOM 958 C C . ARG A 1 119 ? 18.671 3.629 -13.685 1.00 69.44 119 ARG A C 1
ATOM 960 O O . ARG A 1 119 ? 19.116 4.401 -12.843 1.00 69.44 119 ARG A O 1
ATOM 967 N N . ASN A 1 120 ? 18.717 3.883 -14.991 1.00 66.88 120 ASN A N 1
ATOM 968 C CA . ASN A 1 120 ? 19.360 5.069 -15.563 1.00 66.88 120 ASN A CA 1
ATOM 969 C C . ASN A 1 120 ? 18.440 6.300 -15.622 1.00 66.88 120 ASN A C 1
ATOM 971 O O . ASN A 1 120 ? 18.907 7.405 -15.882 1.00 66.88 120 ASN A O 1
ATOM 975 N N . SER A 1 121 ? 17.135 6.124 -15.396 1.00 68.25 121 SER A N 1
ATOM 976 C CA . SER A 1 121 ? 16.133 7.181 -15.577 1.00 68.25 121 SER A CA 1
ATOM 977 C C . SER A 1 121 ? 16.008 8.150 -14.395 1.00 68.25 121 SER A C 1
ATOM 979 O O . SER A 1 121 ? 15.396 9.207 -14.541 1.00 68.25 121 SER A O 1
ATOM 981 N N . GLY A 1 122 ? 16.533 7.781 -13.222 1.00 66.69 122 GLY A N 1
ATOM 982 C CA . GLY A 1 122 ? 16.320 8.507 -11.965 1.00 66.69 122 GLY A CA 1
ATOM 983 C C . GLY A 1 122 ? 14.913 8.345 -11.368 1.00 66.69 122 GLY A C 1
ATOM 984 O O . GLY A 1 122 ? 14.655 8.861 -10.283 1.00 66.69 122 GLY A O 1
ATOM 985 N N . PHE A 1 123 ? 14.000 7.619 -12.027 1.00 69.94 123 PHE A N 1
ATOM 986 C CA . PHE A 1 123 ? 12.665 7.337 -11.500 1.00 69.94 123 PHE A CA 1
ATOM 987 C C . PHE A 1 123 ? 12.635 6.010 -10.743 1.00 69.94 123 PHE A C 1
ATOM 989 O O . PHE A 1 123 ? 12.850 4.939 -11.311 1.00 69.94 123 PHE A O 1
ATOM 996 N N . HIS A 1 124 ? 12.294 6.072 -9.458 1.00 76.88 124 HIS A N 1
ATOM 997 C CA . HIS A 1 124 ? 12.058 4.878 -8.654 1.00 76.88 124 HIS A CA 1
ATOM 998 C C . HIS A 1 124 ? 10.635 4.343 -8.846 1.00 76.88 124 HIS A C 1
ATOM 1000 O O . HIS A 1 124 ? 9.685 5.092 -9.092 1.00 76.88 124 HIS A O 1
ATOM 1006 N N . PHE A 1 125 ? 10.487 3.027 -8.709 1.00 84.00 125 PHE A N 1
ATOM 1007 C CA . PHE A 1 125 ? 9.180 2.386 -8.630 1.00 84.00 125 PHE A CA 1
ATOM 1008 C C . PHE A 1 125 ? 8.463 2.795 -7.346 1.00 84.00 125 PHE A C 1
ATOM 1010 O O . PHE A 1 125 ? 9.027 2.635 -6.275 1.00 84.00 125 PHE A O 1
ATOM 1017 N N . HIS A 1 126 ? 7.217 3.241 -7.452 1.00 84.38 126 HIS A N 1
ATOM 1018 C CA . HIS A 1 126 ? 6.324 3.539 -6.337 1.00 84.38 126 HIS A CA 1
ATOM 1019 C C . HIS A 1 126 ? 5.162 2.549 -6.315 1.00 84.38 126 HIS A C 1
ATOM 1021 O O . HIS A 1 126 ? 4.819 1.949 -7.333 1.00 84.38 126 HIS A O 1
ATOM 1027 N N . THR A 1 127 ? 4.516 2.384 -5.161 1.00 87.25 127 THR A N 1
ATOM 1028 C CA . THR A 1 127 ? 3.332 1.517 -5.076 1.00 87.25 127 THR A CA 1
ATOM 1029 C C . THR A 1 127 ? 2.127 2.202 -5.712 1.00 87.25 127 THR A C 1
ATOM 1031 O O . THR A 1 127 ? 1.710 3.281 -5.288 1.00 87.25 127 THR A O 1
ATOM 1034 N N . TYR A 1 128 ? 1.557 1.571 -6.736 1.00 86.19 128 TYR A N 1
ATOM 1035 C CA . TYR A 1 128 ? 0.384 2.070 -7.450 1.00 86.19 128 TYR A CA 1
ATOM 1036 C C . TYR A 1 128 ? -0.897 1.373 -7.034 1.00 86.19 128 TYR A C 1
ATOM 1038 O O . TYR A 1 128 ? -1.931 2.033 -6.979 1.00 86.19 128 TYR A O 1
ATOM 1046 N N . ALA A 1 129 ? -0.849 0.079 -6.731 1.00 86.88 129 ALA A N 1
ATOM 1047 C CA . ALA A 1 129 ? -2.008 -0.659 -6.253 1.00 86.88 129 ALA A CA 1
ATOM 1048 C C . ALA A 1 129 ? -1.590 -1.881 -5.430 1.00 86.88 129 ALA A C 1
ATOM 1050 O O . ALA A 1 129 ? -0.478 -2.390 -5.556 1.00 86.88 129 ALA A O 1
ATOM 1051 N N . ILE A 1 130 ? -2.516 -2.374 -4.614 1.00 89.00 130 ILE A N 1
ATOM 1052 C CA . ILE A 1 130 ? -2.420 -3.665 -3.930 1.00 89.00 130 ILE A CA 1
ATOM 1053 C C . ILE A 1 130 ? -3.545 -4.537 -4.477 1.00 89.00 130 ILE A C 1
ATOM 1055 O O . ILE A 1 130 ? -4.680 -4.073 -4.594 1.00 89.00 130 ILE A O 1
ATOM 1059 N N . HIS A 1 131 ? -3.233 -5.777 -4.851 1.00 90.75 131 HIS A N 1
ATOM 1060 C CA . HIS A 1 131 ? -4.235 -6.690 -5.379 1.00 90.75 131 HIS A CA 1
ATOM 1061 C C . HIS A 1 131 ? -5.244 -7.065 -4.276 1.00 90.75 131 HIS A C 1
ATOM 1063 O O . HIS A 1 131 ? -4.833 -7.487 -3.191 1.00 90.75 131 HIS A O 1
ATOM 1069 N N . PRO A 1 132 ? -6.563 -6.982 -4.531 1.00 88.31 132 PRO A N 1
ATOM 1070 C CA . PRO A 1 132 ? -7.576 -7.112 -3.481 1.00 88.31 132 PRO A CA 1
ATOM 1071 C C . PRO A 1 132 ? -7.677 -8.518 -2.872 1.00 88.31 132 PRO A C 1
ATOM 1073 O O . PRO A 1 132 ? -8.178 -8.660 -1.761 1.00 88.31 132 PRO A O 1
ATOM 1076 N N . ALA A 1 133 ? -7.215 -9.560 -3.572 1.00 88.25 133 ALA A N 1
ATOM 1077 C CA . ALA A 1 133 ? -7.371 -10.960 -3.145 1.00 88.25 133 ALA A CA 1
ATOM 1078 C C . ALA A 1 133 ? -6.070 -11.789 -3.126 1.00 88.25 133 ALA A C 1
ATOM 1080 O O . ALA A 1 133 ? -6.069 -12.939 -2.676 1.00 88.25 133 ALA A O 1
ATOM 1081 N N . SER A 1 134 ? -4.955 -11.223 -3.588 1.00 89.12 134 SER A N 1
ATOM 1082 C CA . SER A 1 134 ? -3.700 -11.953 -3.823 1.00 89.12 134 SER A CA 1
ATOM 1083 C C . SER A 1 134 ? -2.548 -11.209 -3.173 1.00 89.12 134 SER A C 1
ATOM 1085 O O . SER A 1 134 ? -2.629 -9.999 -2.990 1.00 89.12 134 SER A O 1
ATOM 1087 N N . ASP A 1 135 ? -1.463 -11.918 -2.874 1.00 92.62 135 ASP A N 1
ATOM 1088 C CA . ASP A 1 135 ? -0.250 -11.346 -2.279 1.00 92.62 135 ASP A CA 1
ATOM 1089 C C . ASP A 1 135 ? 0.601 -10.629 -3.349 1.00 92.62 135 ASP A C 1
ATOM 1091 O O . ASP A 1 135 ? 1.805 -10.834 -3.457 1.00 92.62 135 ASP A O 1
ATOM 1095 N N . ILE A 1 136 ? -0.055 -9.824 -4.189 1.00 94.56 136 ILE A N 1
ATOM 1096 C CA . ILE A 1 136 ? 0.532 -9.103 -5.319 1.00 94.56 136 ILE A CA 1
ATOM 1097 C C . ILE A 1 136 ? 0.379 -7.610 -5.070 1.00 94.56 136 ILE A C 1
ATOM 1099 O O . ILE A 1 136 ? -0.702 -7.128 -4.719 1.00 94.56 136 ILE A O 1
ATOM 1103 N N . ILE A 1 137 ? 1.447 -6.867 -5.322 1.00 93.31 137 ILE A N 1
ATOM 1104 C CA . ILE A 1 137 ? 1.404 -5.412 -5.415 1.00 93.31 137 ILE A CA 1
ATOM 1105 C C . ILE A 1 137 ? 1.769 -4.980 -6.826 1.00 93.31 137 ILE A C 1
ATOM 1107 O O . ILE A 1 137 ? 2.554 -5.637 -7.506 1.00 93.31 137 ILE A O 1
ATOM 1111 N N . PHE A 1 138 ? 1.214 -3.858 -7.257 1.00 92.00 138 PHE A N 1
ATOM 1112 C CA . PHE A 1 138 ? 1.596 -3.219 -8.503 1.00 92.00 138 PHE A CA 1
ATOM 1113 C C . PHE A 1 138 ? 2.511 -2.052 -8.182 1.00 92.00 138 PHE A C 1
ATOM 1115 O O . PHE A 1 138 ? 2.126 -1.112 -7.478 1.00 92.00 138 PHE A O 1
ATOM 1122 N N . LEU A 1 139 ? 3.729 -2.144 -8.693 1.00 89.81 139 LEU A N 1
ATOM 1123 C CA . LEU A 1 139 ? 4.742 -1.113 -8.586 1.00 89.81 139 LEU A CA 1
ATOM 1124 C C . LEU A 1 139 ? 4.859 -0.426 -9.938 1.00 89.81 139 LEU A C 1
ATOM 1126 O O . LEU A 1 139 ? 4.798 -1.082 -10.973 1.00 89.81 139 LEU A O 1
ATOM 1130 N N . GLY A 1 140 ? 5.037 0.884 -9.953 1.00 85.25 140 GLY A N 1
ATOM 1131 C CA . GLY A 1 140 ? 5.172 1.593 -11.211 1.00 85.25 140 GLY A CA 1
ATOM 1132 C C . GLY A 1 140 ? 5.956 2.882 -11.105 1.00 85.25 140 GLY A C 1
ATOM 1133 O O . GLY A 1 140 ? 6.201 3.424 -10.030 1.00 85.25 140 GLY A O 1
ATOM 1134 N N . ASN A 1 141 ? 6.384 3.343 -12.262 1.00 82.19 141 ASN A N 1
ATOM 1135 C CA . ASN A 1 141 ? 7.014 4.627 -12.486 1.00 82.19 141 ASN A CA 1
ATOM 1136 C C . ASN A 1 141 ? 6.343 5.267 -13.725 1.00 82.19 141 ASN A C 1
ATOM 1138 O O . ASN A 1 141 ? 5.457 4.652 -14.327 1.00 82.19 141 ASN A O 1
ATOM 1142 N N . PRO A 1 142 ? 6.742 6.481 -14.141 1.00 80.81 142 PRO A N 1
ATOM 1143 C CA . PRO A 1 142 ? 6.141 7.156 -15.292 1.00 80.81 142 PRO A CA 1
ATOM 1144 C C . PRO A 1 142 ? 6.149 6.389 -16.621 1.00 80.81 142 PRO A C 1
ATOM 1146 O O . PRO A 1 142 ? 5.452 6.804 -17.542 1.00 80.81 142 PRO A O 1
ATOM 1149 N N . THR A 1 143 ? 6.943 5.327 -16.768 1.00 79.81 143 THR A N 1
ATOM 1150 C CA . THR A 1 143 ? 7.107 4.594 -18.030 1.00 79.81 143 THR A CA 1
ATOM 1151 C C . THR A 1 143 ? 6.715 3.127 -17.947 1.00 79.81 143 THR A C 1
ATOM 1153 O O . THR A 1 143 ? 6.596 2.489 -18.985 1.00 79.81 143 THR A O 1
ATOM 1156 N N . MET A 1 144 ? 6.534 2.572 -16.749 1.00 85.38 144 MET A N 1
ATOM 1157 C CA . MET A 1 144 ? 6.366 1.136 -16.551 1.00 85.38 144 MET A CA 1
ATOM 1158 C C . MET A 1 144 ? 5.509 0.829 -15.324 1.00 85.38 144 MET A C 1
ATOM 1160 O O . MET A 1 144 ? 5.630 1.480 -14.286 1.00 85.38 144 MET A O 1
ATOM 1164 N N . VAL A 1 145 ? 4.704 -0.226 -15.426 1.00 88.50 145 VAL A N 1
ATOM 1165 C CA . VAL A 1 145 ? 4.028 -0.890 -14.311 1.00 88.50 145 VAL A CA 1
ATOM 1166 C C . VAL A 1 145 ? 4.419 -2.360 -14.311 1.00 88.50 145 VAL A C 1
ATOM 1168 O O . VAL A 1 145 ? 4.381 -3.037 -15.338 1.00 88.50 145 VAL A O 1
ATOM 1171 N N . ILE A 1 146 ? 4.752 -2.865 -13.134 1.00 91.06 146 ILE A N 1
ATOM 1172 C CA . ILE A 1 146 ? 5.075 -4.263 -12.892 1.00 91.06 146 ILE A CA 1
ATOM 1173 C C . ILE A 1 146 ? 4.158 -4.812 -11.804 1.00 91.06 146 ILE A C 1
ATOM 1175 O O . ILE A 1 146 ? 3.751 -4.095 -10.885 1.00 91.06 146 ILE A O 1
ATOM 1179 N N . SER A 1 147 ? 3.856 -6.099 -11.882 1.00 93.94 147 SER A N 1
ATOM 1180 C CA . SER A 1 147 ? 3.340 -6.859 -10.753 1.00 93.94 147 SER A CA 1
ATOM 1181 C C . SER A 1 147 ? 4.526 -7.387 -9.949 1.00 93.94 147 SER A C 1
ATOM 1183 O O . SER A 1 147 ? 5.577 -7.721 -10.497 1.00 93.94 147 SER A O 1
ATOM 1185 N N . TYR A 1 148 ? 4.381 -7.434 -8.631 1.00 94.94 148 TYR A N 1
ATOM 1186 C CA . TYR A 1 148 ? 5.356 -8.026 -7.726 1.00 94.94 148 TYR A CA 1
ATOM 1187 C C . TYR A 1 148 ? 4.630 -8.974 -6.776 1.00 94.94 148 TYR A C 1
ATOM 1189 O O . TYR A 1 148 ? 3.775 -8.547 -5.998 1.00 94.94 148 TYR A O 1
ATOM 1197 N N . ASP A 1 149 ? 4.972 -10.258 -6.843 1.00 94.94 149 ASP A N 1
ATOM 1198 C CA . ASP A 1 149 ? 4.483 -11.285 -5.929 1.00 94.94 149 ASP A CA 1
ATOM 1199 C C . ASP A 1 149 ? 5.314 -11.260 -4.642 1.00 94.94 149 ASP A C 1
ATOM 1201 O O . 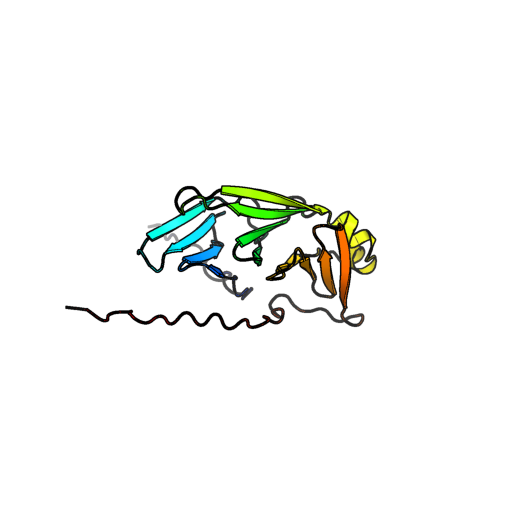ASP A 1 149 ? 6.511 -11.566 -4.628 1.00 94.94 149 ASP A O 1
ATOM 1205 N N . LEU A 1 150 ? 4.650 -10.901 -3.546 1.00 93.38 150 LEU A N 1
ATOM 1206 C CA . LEU A 1 150 ? 5.240 -10.759 -2.221 1.00 93.38 150 LEU A CA 1
ATOM 1207 C C . LEU A 1 150 ? 5.717 -12.086 -1.620 1.00 93.38 150 LEU A C 1
ATOM 1209 O O . LEU A 1 150 ? 6.619 -12.079 -0.786 1.00 93.38 150 LEU A O 1
ATOM 1213 N N . LYS A 1 151 ? 5.149 -13.222 -2.040 1.00 92.88 151 LYS A N 1
ATOM 1214 C CA . LYS A 1 151 ? 5.545 -14.551 -1.555 1.00 92.88 151 LYS A CA 1
ATOM 1215 C C . LYS A 1 151 ? 6.762 -15.077 -2.291 1.00 92.88 151 LYS A C 1
ATOM 1217 O O . LYS A 1 151 ? 7.688 -15.587 -1.665 1.00 92.88 151 LYS A O 1
ATOM 1222 N N . SER A 1 152 ? 6.748 -14.993 -3.619 1.00 93.06 152 SER A N 1
ATOM 1223 C CA . SER A 1 152 ? 7.823 -15.553 -4.444 1.00 93.06 152 SER A CA 1
ATOM 1224 C C . SER A 1 152 ? 8.977 -14.580 -4.697 1.00 93.06 152 SER A C 1
ATOM 1226 O O . SER A 1 152 ? 10.019 -15.004 -5.196 1.00 93.06 152 SER A O 1
ATOM 1228 N N . ASN A 1 153 ? 8.821 -13.298 -4.343 1.00 91.44 153 ASN A N 1
ATOM 1229 C CA . ASN A 1 153 ? 9.764 -12.217 -4.650 1.00 91.44 153 ASN A CA 1
ATOM 1230 C C . ASN A 1 153 ? 10.077 -12.102 -6.150 1.00 91.44 153 ASN A C 1
ATOM 1232 O O . ASN A 1 153 ? 11.189 -11.755 -6.568 1.00 91.44 153 ASN A O 1
ATOM 1236 N N . LYS A 1 154 ? 9.082 -12.425 -6.980 1.00 92.00 154 LYS A N 1
ATOM 1237 C CA . LYS A 1 154 ? 9.162 -12.325 -8.434 1.00 92.00 154 LYS A CA 1
ATOM 1238 C C . LYS A 1 154 ? 8.381 -11.117 -8.910 1.00 92.00 154 LYS A C 1
ATOM 1240 O O . LYS A 1 154 ? 7.363 -10.748 -8.335 1.00 92.00 154 LYS A O 1
ATOM 1245 N N . SER A 1 155 ? 8.893 -10.514 -9.971 1.00 92.31 155 SER A N 1
ATOM 1246 C CA . SER A 1 155 ? 8.280 -9.376 -10.635 1.00 92.31 155 SER A CA 1
ATOM 1247 C C . SER A 1 155 ? 8.032 -9.722 -12.090 1.00 92.31 155 SER A C 1
ATOM 1249 O O . SER A 1 155 ? 8.914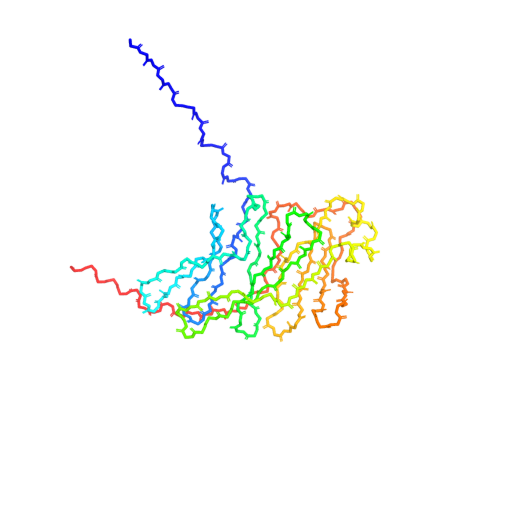 -10.314 -12.716 1.00 92.31 155 SER A O 1
ATOM 1251 N N . GLU A 1 156 ? 6.897 -9.296 -12.622 1.00 92.38 156 GLU A N 1
ATOM 1252 C CA . GLU A 1 156 ? 6.560 -9.430 -14.035 1.00 92.38 156 GLU A CA 1
ATOM 1253 C C . GLU A 1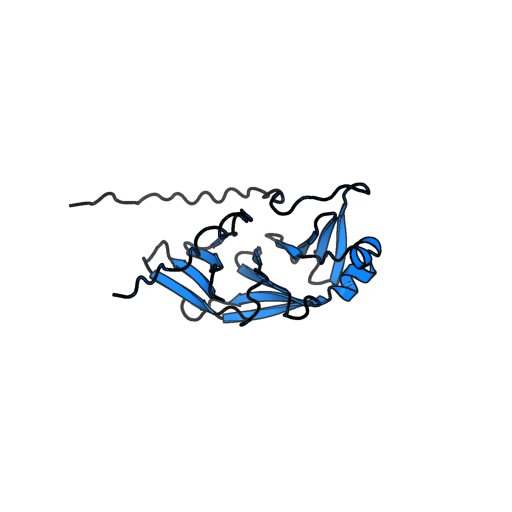 156 ? 6.137 -8.071 -1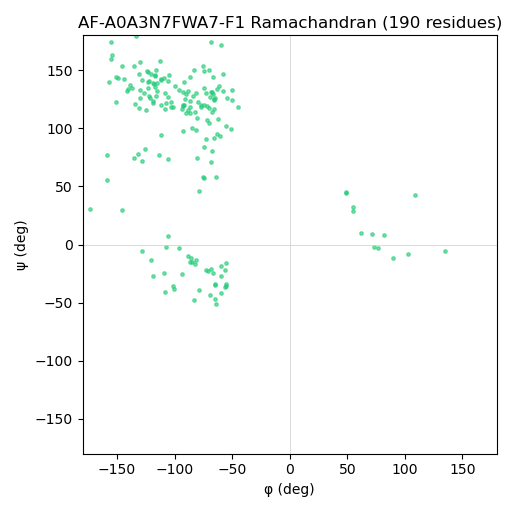4.579 1.00 92.38 156 GLU A C 1
ATOM 1255 O O . GLU A 1 156 ? 5.480 -7.280 -13.899 1.00 92.38 156 GLU A O 1
ATOM 1260 N N . GLU A 1 157 ? 6.540 -7.783 -15.809 1.00 90.56 157 GLU A N 1
ATOM 1261 C CA . GLU A 1 157 ? 6.107 -6.579 -16.497 1.00 90.56 157 GLU A CA 1
ATOM 1262 C C . GLU A 1 157 ? 4.619 -6.687 -16.838 1.00 90.56 157 GLU A C 1
ATOM 1264 O O . GLU A 1 157 ? 4.176 -7.664 -17.438 1.00 90.56 157 GLU A O 1
ATOM 1269 N N . VAL A 1 158 ? 3.843 -5.680 -16.439 1.00 88.38 158 VAL A N 1
ATOM 1270 C CA . VAL A 1 158 ? 2.410 -5.583 -16.758 1.00 88.38 158 VAL A CA 1
ATOM 1271 C C . VAL A 1 158 ? 2.199 -4.611 -17.909 1.00 88.38 158 VAL A C 1
ATOM 1273 O O . VAL A 1 158 ? 1.340 -4.828 -18.761 1.00 88.38 158 VAL A O 1
ATOM 1276 N N . PHE A 1 159 ? 2.966 -3.522 -17.922 1.00 86.00 159 PHE A N 1
ATOM 1277 C CA . PHE A 1 159 ? 2.857 -2.477 -18.925 1.00 86.00 159 PHE A CA 1
ATOM 1278 C C . PHE A 1 159 ? 4.155 -1.679 -19.031 1.00 86.00 159 PHE A C 1
ATOM 1280 O O . PHE A 1 159 ? 4.719 -1.300 -18.006 1.00 86.00 159 PHE A O 1
ATOM 1287 N N . THR A 1 160 ? 4.547 -1.327 -20.254 1.00 85.50 160 THR A N 1
ATOM 1288 C CA . THR A 1 160 ? 5.653 -0.403 -20.534 1.00 85.50 160 THR A CA 1
ATOM 1289 C C . THR A 1 160 ? 5.266 0.532 -21.669 1.00 85.50 160 THR A C 1
ATOM 1291 O O . THR A 1 160 ? 4.681 0.115 -22.669 1.00 85.50 160 THR A O 1
ATOM 1294 N N . LEU A 1 161 ? 5.585 1.814 -21.518 1.00 76.12 161 LEU A N 1
ATOM 1295 C CA . LEU A 1 161 ? 5.416 2.805 -22.572 1.00 76.12 161 LEU A CA 1
ATOM 1296 C C . LEU A 1 161 ? 6.478 2.645 -23.655 1.00 76.12 161 LEU A C 1
ATOM 1298 O O . LEU A 1 161 ? 7.628 2.298 -23.394 1.00 76.12 161 LEU A O 1
ATOM 1302 N N . SER A 1 162 ? 6.102 2.993 -24.884 1.00 74.88 162 SER A N 1
ATOM 1303 C CA . SER A 1 162 ? 7.053 3.137 -25.982 1.00 74.88 162 SER A CA 1
ATOM 1304 C C . SER A 1 162 ? 8.127 4.178 -25.643 1.00 74.88 162 SER A C 1
ATOM 1306 O O . SER A 1 162 ? 7.855 5.176 -24.972 1.00 74.88 162 SER A O 1
ATOM 1308 N N . SER A 1 163 ? 9.345 3.956 -26.140 1.00 70.12 163 SER A N 1
ATOM 1309 C CA . SER A 1 163 ? 10.491 4.840 -25.901 1.00 70.12 163 SER A CA 1
ATOM 1310 C C . SER A 1 163 ? 10.167 6.311 -26.199 1.00 70.12 163 SER A C 1
ATOM 1312 O O . SER A 1 163 ? 9.579 6.632 -27.231 1.00 70.12 163 SER A O 1
ATOM 1314 N N . GLY A 1 164 ? 10.546 7.203 -25.281 1.00 65.38 164 GLY A N 1
ATOM 1315 C CA . GLY A 1 164 ? 10.319 8.649 -25.381 1.00 65.38 164 GLY A CA 1
ATOM 1316 C C . GLY A 1 164 ? 8.997 9.150 -24.788 1.00 65.38 164 GLY A C 1
ATOM 1317 O O . GLY A 1 164 ? 8.863 10.355 -24.580 1.00 65.38 164 GLY A O 1
ATOM 1318 N N . LEU A 1 165 ? 8.052 8.264 -24.452 1.00 65.25 165 LEU A N 1
ATOM 1319 C CA . LEU A 1 165 ? 6.809 8.631 -23.767 1.00 65.25 165 LEU A CA 1
ATOM 1320 C C . LEU A 1 165 ? 6.967 8.527 -22.243 1.00 65.25 165 LEU A C 1
ATOM 1322 O O . LEU A 1 165 ? 7.575 7.589 -21.731 1.00 65.25 165 LEU A O 1
ATOM 1326 N N . LYS A 1 166 ? 6.401 9.491 -21.508 1.00 66.69 166 LYS A N 1
ATOM 1327 C CA . LYS A 1 166 ? 6.345 9.504 -20.038 1.00 66.69 166 LYS A CA 1
ATOM 1328 C C . LYS A 1 166 ? 4.956 9.946 -19.594 1.00 66.69 166 LYS A C 1
ATOM 1330 O O . LYS A 1 166 ? 4.446 10.940 -20.103 1.00 66.69 166 LYS A O 1
ATOM 1335 N N . ILE A 1 167 ? 4.373 9.242 -18.630 1.00 63.09 167 ILE A N 1
ATOM 1336 C CA . ILE A 1 167 ? 3.170 9.700 -17.930 1.00 63.09 167 ILE A CA 1
ATOM 1337 C C . ILE A 1 167 ? 3.586 10.858 -17.020 1.00 63.09 167 ILE A C 1
ATOM 1339 O O . ILE A 1 167 ? 4.440 10.697 -16.147 1.00 63.09 167 ILE A O 1
ATOM 1343 N N . SER A 1 168 ? 3.020 12.044 -17.234 1.00 55.59 168 SER A N 1
ATOM 1344 C CA . SER A 1 168 ? 3.277 13.191 -16.362 1.00 55.59 168 SER A CA 1
ATOM 1345 C C . SER A 1 168 ? 2.694 12.937 -14.969 1.00 55.59 168 SER A C 1
ATOM 1347 O O . SER A 1 168 ? 1.614 12.355 -14.832 1.00 55.59 168 SER A O 1
ATOM 1349 N N . SER A 1 169 ? 3.376 13.410 -13.924 1.00 47.94 169 SER A N 1
ATOM 1350 C CA . SER A 1 169 ? 2.827 13.434 -12.563 1.00 47.94 169 SER A CA 1
ATOM 1351 C C . SER A 1 169 ? 1.432 14.073 -12.573 1.00 47.94 169 SER A C 1
ATOM 1353 O O . SER A 1 169 ? 1.271 15.176 -13.085 1.00 47.94 169 SER A O 1
ATOM 1355 N N . GLY A 1 170 ? 0.420 13.370 -12.058 1.00 48.22 170 GLY A N 1
ATOM 1356 C CA . GLY A 1 170 ? -0.980 13.822 -12.071 1.00 48.22 170 GLY A CA 1
ATOM 1357 C C . GLY A 1 170 ? -1.875 13.154 -13.125 1.00 48.22 170 GLY A C 1
ATOM 1358 O O . GLY A 1 170 ? -3.095 13.287 -13.058 1.00 48.22 170 GLY A O 1
ATOM 1359 N N . GLN A 1 171 ? -1.324 12.364 -14.049 1.00 43.81 171 GLN A N 1
ATOM 1360 C CA . GLN A 1 171 ? -2.118 11.435 -14.858 1.00 43.81 171 GLN A CA 1
ATOM 1361 C C . GLN A 1 171 ? -2.298 10.133 -14.066 1.00 43.81 171 GLN A C 1
ATOM 1363 O O . GLN A 1 171 ? -1.384 9.328 -13.906 1.00 43.81 171 GLN A O 1
ATOM 1368 N N . HIS A 1 172 ? -3.474 10.000 -13.457 1.00 49.25 172 HIS A N 1
ATOM 1369 C CA . HIS A 1 172 ? -3.777 8.967 -12.475 1.00 49.25 172 HIS A CA 1
ATOM 1370 C C . HIS A 1 172 ? -3.969 7.604 -13.145 1.00 49.25 172 HIS A C 1
ATOM 1372 O O . HIS A 1 172 ? -4.688 7.476 -14.135 1.00 49.25 172 HIS A O 1
ATOM 1378 N N . PHE A 1 173 ? -3.349 6.576 -12.562 1.00 44.69 173 PHE A N 1
ATOM 1379 C CA . PHE A 1 173 ? -3.550 5.183 -12.946 1.00 44.69 173 PHE A CA 1
ATOM 1380 C C . PHE A 1 173 ? -5.005 4.772 -12.730 1.00 44.69 173 PHE A C 1
ATOM 1382 O O . PHE A 1 173 ? -5.614 5.088 -11.705 1.00 44.69 173 PHE A O 1
ATOM 1389 N N . VAL A 1 174 ? -5.529 4.056 -13.725 1.00 43.75 174 VAL A N 1
ATOM 1390 C CA . VAL A 1 174 ? -6.878 3.497 -13.793 1.00 43.75 174 VAL A CA 1
ATOM 1391 C C . VAL A 1 174 ? -7.244 2.833 -12.467 1.00 43.75 174 VAL A C 1
ATOM 1393 O O . VAL A 1 174 ? -6.621 1.862 -12.038 1.00 43.75 174 VAL A O 1
ATOM 1396 N N . HIS A 1 175 ? -8.287 3.350 -11.824 1.00 45.47 175 HIS A N 1
ATOM 1397 C CA . HIS A 1 175 ? -8.964 2.625 -10.765 1.00 45.47 175 HIS A CA 1
ATOM 1398 C C . HIS A 1 175 ? -9.718 1.462 -11.410 1.00 45.47 175 HIS A C 1
ATOM 1400 O O . HIS A 1 175 ? -10.649 1.680 -12.185 1.00 45.47 175 HIS A O 1
ATOM 1406 N N . LEU A 1 176 ? -9.360 0.225 -11.061 1.00 39.44 176 LEU A N 1
ATOM 1407 C CA . LEU A 1 176 ? -10.332 -0.862 -11.115 1.00 39.44 176 LEU A CA 1
ATOM 1408 C C . LEU A 1 176 ? -11.420 -0.500 -10.105 1.00 39.44 176 LEU A C 1
ATOM 1410 O O . LEU A 1 176 ? -11.267 -0.671 -8.897 1.00 39.44 176 LEU A O 1
ATOM 1414 N N . TYR A 1 177 ? -12.473 0.119 -10.630 1.00 41.59 177 TYR A N 1
ATOM 1415 C CA . TYR A 1 177 ? -13.715 0.392 -9.938 1.00 41.59 177 TYR A CA 1
ATOM 1416 C C . TYR A 1 177 ? -14.248 -0.937 -9.398 1.00 41.59 177 TYR A C 1
ATOM 1418 O O . TYR A 1 177 ? -14.771 -1.758 -10.148 1.00 41.59 177 TYR A O 1
ATOM 1426 N N . SER A 1 178 ? -14.069 -1.172 -8.100 1.00 43.75 178 SER A N 1
ATOM 1427 C CA . SER A 1 178 ? -14.873 -2.152 -7.383 1.00 43.75 178 SER A CA 1
ATOM 1428 C C . SER A 1 178 ? -16.057 -1.378 -6.805 1.00 43.75 178 SER A C 1
ATOM 1430 O O . SER A 1 178 ? -15.818 -0.414 -6.071 1.00 43.75 178 SER A O 1
ATOM 1432 N N . PRO A 1 179 ? -17.312 -1.702 -7.156 1.00 40.97 179 PRO A N 1
ATOM 1433 C CA . PRO A 1 179 ? -18.472 -1.003 -6.627 1.00 40.97 179 PRO A CA 1
ATOM 1434 C C . PRO A 1 179 ? -18.599 -1.248 -5.117 1.00 40.97 179 PRO A C 1
ATOM 1436 O O . PRO A 1 179 ? -19.232 -2.200 -4.668 1.00 40.97 179 PRO A O 1
ATOM 1439 N N . CYS A 1 180 ? -18.003 -0.371 -4.313 1.00 43.22 180 CYS A N 1
ATOM 1440 C CA . CYS A 1 180 ? -18.291 -0.264 -2.889 1.00 43.22 180 CYS A CA 1
ATOM 1441 C C . CYS A 1 180 ? -19.579 0.556 -2.731 1.00 43.22 180 CYS A C 1
ATOM 1443 O O . CYS A 1 180 ? -19.528 1.734 -2.384 1.00 43.22 180 CYS A O 1
ATOM 1445 N N . TYR A 1 181 ? -20.741 -0.029 -3.030 1.00 46.38 181 TYR A N 1
ATOM 1446 C CA . TYR A 1 181 ? -22.010 0.587 -2.644 1.00 46.38 181 TYR A CA 1
ATOM 1447 C C . TYR A 1 181 ? -22.181 0.429 -1.130 1.00 46.38 181 TYR A C 1
ATOM 1449 O O . TYR A 1 181 ? -22.718 -0.567 -0.656 1.00 46.38 181 TYR A O 1
ATOM 1457 N N . ALA A 1 182 ? -21.707 1.405 -0.358 1.00 47.44 182 ALA A N 1
ATOM 1458 C CA . ALA A 1 182 ? -22.240 1.634 0.977 1.00 47.44 182 ALA A CA 1
ATOM 1459 C C . ALA A 1 182 ? -23.455 2.552 0.814 1.00 47.44 182 ALA A C 1
ATOM 1461 O O . ALA A 1 182 ? -23.321 3.700 0.387 1.00 47.44 182 ALA A O 1
ATOM 1462 N N . VAL A 1 183 ? -24.653 2.041 1.097 1.00 47.78 183 VAL A N 1
ATOM 1463 C CA . VAL A 1 183 ? -25.844 2.887 1.184 1.00 47.78 183 VAL A CA 1
ATOM 1464 C C . VAL A 1 183 ? -25.684 3.739 2.440 1.00 47.78 183 VAL A C 1
ATOM 1466 O O . VAL A 1 183 ? -25.830 3.240 3.552 1.00 47.78 183 VAL A O 1
ATOM 1469 N N . LEU A 1 184 ? -25.359 5.020 2.268 1.00 47.62 184 LEU A N 1
ATOM 1470 C CA . LEU A 1 184 ? -25.401 6.025 3.334 1.00 47.62 184 LEU A CA 1
ATOM 1471 C C . LEU A 1 184 ? -26.865 6.413 3.602 1.00 47.62 184 LEU A C 1
ATOM 1473 O O . LEU A 1 184 ? -27.265 7.559 3.417 1.00 47.62 184 LEU A O 1
ATOM 1477 N N . SER A 1 185 ? -27.711 5.447 3.951 1.00 47.56 185 SER A N 1
ATOM 1478 C CA . SER A 1 185 ? -29.047 5.744 4.461 1.00 47.56 185 SER A CA 1
ATOM 1479 C C . SER A 1 185 ? -28.905 6.125 5.930 1.00 47.56 185 SER A C 1
ATOM 1481 O O . SER A 1 185 ? -28.403 5.307 6.700 1.00 47.56 185 SER A O 1
ATOM 1483 N N . ASN A 1 186 ? -29.370 7.332 6.276 1.00 44.88 186 ASN A N 1
ATOM 1484 C CA . ASN A 1 186 ? -29.499 7.929 7.619 1.00 44.88 186 ASN A CA 1
ATOM 1485 C C . ASN A 1 186 ? -28.511 9.063 7.956 1.00 44.88 186 ASN A C 1
ATOM 1487 O O . ASN A 1 186 ? -28.048 9.172 9.089 1.00 44.88 186 ASN A O 1
ATOM 1491 N N . PHE A 1 187 ? -28.260 9.989 7.022 1.00 44.06 187 PHE A N 1
ATOM 1492 C CA . PHE A 1 187 ? -28.108 11.385 7.455 1.00 44.06 187 PHE A CA 1
ATOM 1493 C C . PHE A 1 187 ? -29.507 11.905 7.798 1.00 44.06 187 PHE A C 1
ATOM 1495 O O . PHE A 1 187 ? -30.201 12.467 6.951 1.00 44.06 187 PHE A O 1
ATOM 1502 N N . ASP A 1 188 ? -29.955 11.631 9.024 1.00 44.69 188 ASP A N 1
ATOM 1503 C CA . ASP A 1 188 ? -31.163 12.242 9.563 1.00 44.69 188 ASP A CA 1
ATOM 1504 C C . ASP A 1 188 ? -30.940 13.755 9.631 1.00 44.69 188 ASP A C 1
ATOM 1506 O O . ASP A 1 188 ? -30.187 14.267 10.460 1.00 44.69 188 ASP A O 1
ATOM 1510 N N . ASN A 1 189 ? -31.609 14.479 8.735 1.00 45.12 189 ASN A N 1
ATOM 1511 C CA . ASN A 1 189 ? -31.800 15.920 8.825 1.00 45.12 189 ASN A CA 1
ATOM 1512 C C . ASN A 1 189 ? -32.736 16.228 10.003 1.00 45.12 189 ASN A C 1
ATOM 1514 O O . ASN A 1 189 ? -33.880 16.620 9.800 1.00 45.12 189 ASN A O 1
ATOM 1518 N N . ASN A 1 190 ? -32.261 16.053 11.232 1.00 37.31 190 ASN A N 1
ATOM 1519 C CA . ASN A 1 190 ? -32.935 16.568 12.418 1.00 37.31 190 ASN A CA 1
ATOM 1520 C C . ASN A 1 190 ? -32.159 17.776 12.946 1.00 37.31 190 ASN A C 1
ATOM 1522 O O . ASN A 1 190 ? -31.482 17.711 13.968 1.00 37.31 190 ASN A O 1
ATOM 1526 N N . CYS A 1 191 ? -32.283 18.893 12.227 1.00 41.91 191 CYS A N 1
ATOM 1527 C CA . CYS A 1 191 ? -32.225 20.206 12.860 1.00 41.91 191 CYS A CA 1
ATOM 1528 C C . CYS A 1 191 ? -33.615 20.482 13.447 1.00 41.91 191 CYS A C 1
ATOM 1530 O O . CYS A 1 191 ? -34.530 20.865 12.716 1.00 41.91 191 CYS A O 1
ATOM 1532 N N . GLY A 1 192 ? -33.755 20.240 14.748 1.00 33.97 192 GLY A N 1
ATOM 1533 C CA . GLY A 1 192 ? -34.809 20.775 15.606 1.00 33.97 192 GLY A CA 1
ATOM 1534 C C . GLY A 1 192 ? -34.166 21.553 16.739 1.00 33.97 192 GLY A C 1
ATOM 1535 O O . GLY A 1 192 ? -33.129 21.064 17.241 1.00 33.97 192 GLY A O 1
#

Mean predicted aligned error: 12.01 Å

Radius of gyration: 19.72 Å; Cα contacts (8 Å, |Δi|>4): 286; chains: 1; bounding box: 54×69×46 Å

Organism: Populus trichocarpa (NCBI:txid3694)

Secondary structure (DSSP, 8-state):
----PPP---SSS-S------EEEETTEEEEE-SSSSEEEEEETTTTEEEEEEPS----TT---EEEEETTEEEEEEE-TTSSEEEEEEEEEETTTEEEEEEEEEEEHHHHHHT-HHHHHHSPPPEEEEE-SSSSEEEEEETTEEEEEETTTTEEEEEEEPPTT--PPTT----------------------

pLDDT: mean 73.87, std 20.52, range [29.28, 95.5]

Foldseek 3Di:
DDDDDDDDDDPDDPPFPDPFDWDDAPQWIWGQDLQAQWIWIAHNVDGDIDTHHHPDPDDNPWDWHWAAAPRWIKIWTQPPVSQKIWIWTWDQVVVPDTDTDTDAIAGQCVVCVVPVVCVVPPWTWGFQYQDHYAQWTWTDTQFFIWIARRVVRDIGTPDGHDPPGGRDRRPHDDDPDDPPPDPPPDPPPPPD

Solvent-accessible surface area (backbone atoms only — not comparable to full-atom values): 12228 Å² total; per-residue (Å²): 136,84,85,79,80,77,79,91,84,86,85,84,89,76,89,72,75,66,82,75,68,65,47,80,58,97,63,27,41,37,34,70,49,91,88,52,62,30,40,36,37,38,36,75,86,51,98,48,74,47,79,38,77,45,99,59,86,79,66,92,88,62,84,64,40,74,43,46,37,74,95,36,49,34,40,36,36,63,46,96,85,58,47,37,40,39,32,27,37,57,48,54,60,88,82,73,59,69,45,78,42,81,74,50,77,44,51,44,62,70,56,29,69,78,36,64,71,44,61,75,62,80,58,66,73,41,80,75,48,48,37,55,81,51,69,34,36,31,36,27,44,57,44,37,34,29,42,33,34,70,84,79,74,46,70,47,85,72,45,70,57,62,90,93,54,67,56,57,94,72,69,76,78,84,73,84,81,69,91,78,80,72,81,82,80,78,82,74,88,74,88,124

InterPro domains:
  IPR055290 F-box protein At3g26010-like [PTHR35546] (19-158)